Protein AF-K7YUL7-F1 (afdb_monomer)

Structure (mmCIF, N/CA/C/O backbone):
data_AF-K7YUL7-F1
#
_entry.id   AF-K7YUL7-F1
#
loop_
_atom_site.group_PDB
_atom_site.id
_atom_site.type_symbol
_atom_site.label_atom_id
_atom_site.label_alt_id
_atom_site.label_comp_id
_atom_site.label_asym_id
_atom_site.label_entity_id
_atom_site.label_seq_id
_atom_site.pdbx_PDB_ins_code
_atom_site.Cartn_x
_atom_site.Cartn_y
_atom_site.Cartn_z
_atom_site.occupancy
_atom_site.B_iso_or_equiv
_atom_site.auth_seq_id
_atom_site.auth_comp_id
_atom_site.auth_asym_id
_atom_site.auth_atom_id
_atom_site.pdbx_PDB_model_num
ATOM 1 N N . MET A 1 1 ? -2.334 7.791 0.566 1.00 79.88 1 MET A N 1
ATOM 2 C CA . MET A 1 1 ? -2.620 9.190 0.179 1.00 79.88 1 MET A CA 1
ATOM 3 C C . MET A 1 1 ? -3.576 9.863 1.149 1.00 79.88 1 MET A C 1
ATOM 5 O O . MET A 1 1 ? -3.133 10.771 1.826 1.00 79.88 1 MET A O 1
ATOM 9 N N . SER A 1 2 ? -4.788 9.360 1.386 1.00 77.56 2 SER A N 1
ATOM 10 C CA . SER A 1 2 ? -5.785 10.071 2.210 1.00 77.56 2 SER A CA 1
ATOM 11 C C . SER A 1 2 ? -5.413 10.394 3.663 1.00 77.56 2 SER A C 1
ATOM 13 O O . SER A 1 2 ? -6.072 11.200 4.316 1.00 77.56 2 SER A O 1
ATOM 15 N N . HIS A 1 3 ? -4.427 9.721 4.259 1.00 79.12 3 HIS A N 1
ATOM 16 C CA . HIS A 1 3 ? -3.880 10.144 5.555 1.00 79.12 3 HIS A CA 1
ATOM 17 C C . HIS A 1 3 ? -3.020 11.400 5.422 1.00 79.12 3 HIS A C 1
ATOM 19 O O . HIS A 1 3 ? -3.127 12.288 6.256 1.00 79.12 3 HIS A O 1
ATOM 25 N N . LEU A 1 4 ? -2.204 11.452 4.370 1.00 85.50 4 LEU A N 1
ATOM 26 C CA . LEU A 1 4 ? -1.310 12.559 4.060 1.00 85.50 4 LEU A CA 1
ATOM 27 C C . LEU A 1 4 ? -2.120 13.820 3.754 1.00 85.50 4 LEU A C 1
ATOM 29 O O . LEU A 1 4 ? -1.841 14.864 4.322 1.00 85.50 4 LEU A O 1
ATOM 33 N N . GLU A 1 5 ? -3.180 13.686 2.957 1.00 88.31 5 GLU A N 1
ATOM 34 C CA . GLU A 1 5 ? -4.118 14.772 2.629 1.00 88.31 5 GLU A CA 1
ATOM 35 C C . GLU A 1 5 ? -4.750 15.372 3.893 1.00 88.31 5 GLU A C 1
ATOM 37 O O . GLU A 1 5 ? -4.729 16.583 4.082 1.00 88.31 5 GLU A O 1
ATOM 42 N N . ARG A 1 6 ? -5.215 14.526 4.827 1.00 82.69 6 ARG A N 1
ATOM 43 C CA . ARG A 1 6 ? -5.726 14.997 6.128 1.00 82.69 6 ARG A CA 1
ATOM 44 C C . ARG A 1 6 ? -4.649 15.651 6.985 1.00 82.69 6 ARG A C 1
ATOM 46 O O . ARG A 1 6 ? -4.929 16.641 7.643 1.00 82.69 6 ARG A O 1
ATOM 53 N N . GLY A 1 7 ? -3.439 15.093 7.009 1.00 83.75 7 GLY A N 1
ATOM 54 C CA . GLY A 1 7 ? -2.322 15.687 7.744 1.00 83.75 7 GLY A CA 1
ATOM 55 C C . GLY A 1 7 ? -1.972 17.076 7.210 1.00 83.75 7 GLY A C 1
ATOM 56 O O . GLY A 1 7 ? -1.739 17.993 7.991 1.00 83.75 7 GLY A O 1
ATOM 57 N N . TYR A 1 8 ? -2.002 17.249 5.889 1.00 88.62 8 TYR A N 1
ATOM 58 C CA . TYR A 1 8 ? -1.832 18.544 5.239 1.00 88.62 8 TYR A CA 1
ATOM 59 C C . TYR A 1 8 ? -2.955 19.516 5.611 1.00 88.62 8 TYR A C 1
ATOM 61 O O . TYR A 1 8 ? -2.673 20.635 6.032 1.00 88.62 8 TYR A O 1
ATOM 69 N N . GLU A 1 9 ? -4.213 19.079 5.541 1.00 89.62 9 GLU A N 1
ATOM 70 C CA . GLU A 1 9 ? -5.372 19.897 5.912 1.00 89.62 9 GLU A CA 1
ATOM 71 C C . GLU A 1 9 ? -5.335 20.325 7.382 1.00 89.62 9 GLU A C 1
ATOM 73 O O . GLU A 1 9 ? -5.547 21.492 7.691 1.00 89.62 9 GLU A O 1
ATOM 78 N N . GLN A 1 10 ? -4.967 19.425 8.294 1.00 85.94 10 GLN A N 1
ATOM 79 C CA . GLN A 1 10 ? -4.807 19.749 9.713 1.00 85.94 10 GLN A CA 1
ATOM 80 C C . GLN A 1 10 ? -3.671 20.747 9.970 1.00 85.94 10 GLN A C 1
ATOM 82 O O . GLN A 1 10 ? -3.803 21.604 10.841 1.00 85.94 10 GLN A O 1
ATOM 87 N N . LYS A 1 11 ? -2.555 20.644 9.234 1.00 87.56 11 LYS A N 1
ATOM 88 C CA . LYS A 1 11 ? -1.394 21.537 9.386 1.00 87.56 11 LYS A CA 1
ATOM 89 C C . LYS A 1 11 ? -1.621 22.919 8.766 1.00 87.56 11 LYS A C 1
ATOM 91 O O . LYS A 1 11 ? -1.106 23.902 9.286 1.00 87.56 11 LYS A O 1
ATOM 96 N N . THR A 1 12 ? -2.337 22.992 7.645 1.00 89.94 12 THR A N 1
ATOM 97 C CA . THR A 1 12 ? -2.416 24.204 6.807 1.00 89.94 12 THR A CA 1
ATOM 98 C C . THR A 1 12 ? -3.792 24.867 6.794 1.00 89.94 12 THR A C 1
ATOM 100 O O . THR A 1 12 ? -3.907 26.020 6.386 1.00 89.94 12 THR A O 1
ATOM 103 N N . GLY A 1 13 ? -4.845 24.152 7.199 1.00 92.31 13 GLY A N 1
ATOM 104 C CA . GLY A 1 13 ? -6.237 24.569 7.023 1.00 92.31 13 GLY A CA 1
ATOM 105 C C . GLY A 1 13 ? -6.737 24.499 5.574 1.00 92.31 13 GLY A C 1
ATOM 106 O O . GLY A 1 13 ? -7.855 24.929 5.305 1.00 92.31 13 GLY A O 1
ATOM 107 N N . GLN A 1 14 ? -5.930 23.989 4.636 1.00 92.06 14 GLN A N 1
ATOM 108 C CA . GLN A 1 14 ? -6.267 23.889 3.216 1.00 92.06 14 GLN A CA 1
ATOM 109 C C . GLN A 1 14 ? -6.426 22.427 2.799 1.00 92.06 14 GLN A C 1
ATOM 111 O O . GLN A 1 14 ? -5.596 21.583 3.131 1.00 92.06 14 GLN A O 1
ATOM 116 N N . SER A 1 15 ? -7.462 22.120 2.022 1.00 92.19 15 SER A N 1
ATOM 117 C CA . SER A 1 15 ? -7.620 20.786 1.442 1.00 92.19 15 SER A CA 1
ATOM 118 C C . SER A 1 15 ? -6.712 20.627 0.217 1.00 92.19 15 SER A C 1
ATOM 120 O O . SER A 1 15 ? -6.612 21.520 -0.625 1.00 92.19 15 SER A O 1
ATOM 122 N N . LEU A 1 16 ? -6.069 19.466 0.097 1.00 93.69 16 LEU A N 1
ATOM 123 C CA . LEU A 1 16 ? -5.215 19.106 -1.033 1.00 93.69 16 LEU A CA 1
ATOM 124 C C . LEU A 1 16 ? -5.453 17.641 -1.396 1.00 93.69 16 LEU A C 1
ATOM 126 O O . LEU A 1 16 ? -5.279 16.766 -0.549 1.00 93.69 16 LEU A O 1
ATOM 130 N N . THR A 1 17 ? -5.795 17.379 -2.657 1.00 93.81 17 THR A N 1
ATOM 131 C CA . THR A 1 17 ? -5.915 16.016 -3.195 1.00 93.81 17 THR A CA 1
ATOM 132 C C . THR A 1 17 ? -4.628 15.623 -3.909 1.00 93.81 17 THR A C 1
ATOM 134 O O . THR A 1 17 ? -4.111 16.377 -4.738 1.00 93.81 17 THR A O 1
ATOM 137 N N . LEU A 1 18 ? -4.105 14.439 -3.601 1.00 94.50 18 LEU A N 1
ATOM 138 C CA . LEU A 1 18 ? -2.913 13.874 -4.225 1.00 94.50 18 LEU A CA 1
ATOM 139 C C . LEU A 1 18 ? -3.284 13.011 -5.437 1.00 94.50 18 LEU A C 1
ATOM 141 O O . LEU A 1 18 ? -4.303 12.322 -5.454 1.00 94.50 18 LEU A O 1
ATOM 145 N N . SER A 1 19 ? -2.426 13.013 -6.458 1.00 94.56 19 SER A N 1
ATOM 146 C CA . SER A 1 19 ? -2.666 12.252 -7.685 1.00 94.56 19 SER A CA 1
ATOM 147 C C . SER A 1 19 ? -2.439 10.748 -7.477 1.00 94.56 19 SER A C 1
ATOM 149 O O . SER A 1 19 ? -1.309 10.250 -7.529 1.00 94.56 19 SER A O 1
ATOM 151 N N . ASN A 1 20 ? -3.535 9.998 -7.310 1.00 89.88 20 ASN A N 1
ATOM 152 C CA . ASN A 1 20 ? -3.513 8.530 -7.361 1.00 89.88 20 ASN A CA 1
ATOM 153 C C . ASN A 1 20 ? -3.002 8.020 -8.717 1.00 89.88 20 ASN A C 1
ATOM 155 O O . ASN A 1 20 ? -2.342 6.981 -8.784 1.00 89.88 20 ASN A O 1
ATOM 159 N N . GLU A 1 21 ? -3.315 8.746 -9.791 1.00 92.69 21 GLU A N 1
ATOM 160 C CA . GLU A 1 21 ? -2.956 8.408 -11.168 1.00 92.69 21 GLU A CA 1
ATOM 161 C C . GLU A 1 21 ? -1.437 8.449 -11.348 1.00 92.69 21 GLU A C 1
ATOM 163 O O . GLU A 1 21 ? -0.852 7.490 -11.848 1.00 92.69 21 GLU A O 1
ATOM 168 N N . TYR A 1 22 ? -0.782 9.510 -10.862 1.00 95.38 22 TYR A N 1
ATOM 169 C CA . TYR A 1 22 ? 0.676 9.643 -10.901 1.00 95.38 22 TYR A CA 1
ATOM 170 C C . TYR A 1 22 ? 1.364 8.496 -10.168 1.00 95.38 22 TYR A C 1
ATOM 172 O O . TYR A 1 22 ? 2.234 7.825 -10.729 1.00 95.38 22 TYR A O 1
ATOM 180 N N . LEU A 1 23 ? 0.956 8.245 -8.918 1.00 91.50 23 LEU A N 1
ATOM 181 C CA . LEU A 1 23 ? 1.600 7.220 -8.106 1.00 91.50 23 LEU A CA 1
ATOM 182 C C . LEU A 1 23 ? 1.402 5.834 -8.726 1.00 91.50 23 LEU A C 1
ATOM 184 O O . LEU A 1 23 ? 2.345 5.050 -8.769 1.00 91.50 23 LEU A O 1
ATOM 188 N N . SER A 1 24 ? 0.211 5.553 -9.260 1.00 90.81 24 SER A N 1
ATOM 189 C CA . SER A 1 24 ? -0.095 4.280 -9.923 1.00 90.81 24 SER A CA 1
ATOM 190 C C . SER A 1 24 ? 0.703 4.098 -11.216 1.00 90.81 24 SER A C 1
ATOM 192 O O . SER A 1 24 ? 1.229 3.013 -11.451 1.00 90.81 24 SER A O 1
ATOM 194 N N . ALA A 1 25 ? 0.855 5.153 -12.022 1.00 94.12 25 ALA A N 1
ATOM 195 C CA . ALA A 1 25 ? 1.663 5.133 -13.239 1.00 94.12 25 ALA A CA 1
ATOM 196 C C . ALA A 1 25 ? 3.145 4.866 -12.935 1.00 94.12 25 ALA A C 1
ATOM 198 O O . ALA A 1 25 ? 3.739 3.959 -13.518 1.00 94.12 25 ALA A O 1
ATOM 199 N N . ARG A 1 26 ? 3.729 5.618 -11.988 1.00 94.19 26 ARG A N 1
ATOM 200 C CA . ARG A 1 26 ? 5.122 5.432 -11.544 1.00 94.19 26 ARG A CA 1
ATOM 201 C C . ARG A 1 26 ? 5.337 4.033 -10.987 1.00 94.19 26 ARG A C 1
ATOM 203 O O . ARG A 1 26 ? 6.254 3.337 -11.406 1.00 94.19 26 ARG A O 1
ATOM 210 N N . HIS A 1 27 ? 4.452 3.606 -10.094 1.00 90.94 27 HIS A N 1
ATOM 211 C CA . HIS A 1 27 ? 4.537 2.299 -9.461 1.00 90.94 27 HIS A CA 1
ATOM 212 C C . HIS A 1 27 ? 4.476 1.163 -10.478 1.00 90.94 27 HIS A C 1
ATOM 214 O O . HIS A 1 27 ? 5.304 0.258 -10.447 1.00 90.94 27 HIS A O 1
ATOM 220 N N . TRP A 1 28 ? 3.531 1.210 -11.415 1.00 93.25 28 TRP A N 1
ATOM 221 C CA . TRP A 1 28 ? 3.397 0.166 -12.424 1.00 93.25 28 TRP A CA 1
ATOM 222 C C . TRP A 1 28 ? 4.599 0.133 -13.375 1.00 93.25 28 TRP A C 1
ATOM 224 O O . TRP A 1 28 ? 5.110 -0.950 -13.667 1.00 93.25 28 TRP A O 1
ATOM 234 N N . LEU A 1 29 ? 5.106 1.293 -13.802 1.00 94.94 29 LEU A N 1
ATOM 235 C CA . LEU A 1 29 ? 6.301 1.375 -14.642 1.00 94.94 29 LEU A CA 1
ATOM 236 C C . LEU A 1 29 ? 7.501 0.715 -13.959 1.00 94.94 29 LEU A C 1
ATOM 238 O O . LEU A 1 29 ? 8.111 -0.197 -14.514 1.00 94.94 29 LEU A O 1
ATOM 242 N N . GLU A 1 30 ? 7.799 1.124 -12.733 1.00 92.50 30 GLU A N 1
ATOM 243 C CA . GLU A 1 30 ? 8.985 0.666 -12.007 1.00 92.50 30 GLU A CA 1
ATOM 244 C C . GLU A 1 30 ? 8.870 -0.809 -11.621 1.00 92.50 30 GLU A C 1
ATOM 246 O O . GLU A 1 30 ? 9.827 -1.568 -11.752 1.00 92.50 30 GLU A O 1
ATOM 251 N N . ARG A 1 31 ? 7.670 -1.285 -11.264 1.00 91.56 31 ARG A N 1
ATOM 252 C CA . ARG A 1 31 ? 7.428 -2.721 -11.053 1.00 91.56 31 ARG A CA 1
ATOM 253 C C . ARG A 1 31 ? 7.625 -3.544 -12.321 1.00 91.56 31 ARG A C 1
ATOM 255 O O . ARG A 1 31 ? 8.134 -4.659 -12.229 1.00 91.56 31 ARG A O 1
ATOM 262 N N . SER A 1 32 ? 7.257 -3.007 -13.480 1.00 94.75 32 SER A N 1
ATOM 263 C CA . SER A 1 32 ? 7.463 -3.675 -14.769 1.00 94.75 32 SER A CA 1
ATOM 264 C C . SER A 1 32 ? 8.952 -3.767 -15.109 1.00 94.75 32 SER A C 1
ATOM 266 O O . SER A 1 32 ? 9.429 -4.831 -15.499 1.00 94.75 32 SER A O 1
ATOM 268 N N . LEU A 1 33 ? 9.706 -2.688 -14.881 1.00 94.62 33 LEU A N 1
ATOM 269 C CA . LEU A 1 33 ? 11.160 -2.665 -15.062 1.00 94.62 33 LEU A CA 1
ATOM 270 C C . LEU A 1 33 ? 11.862 -3.617 -14.083 1.00 94.62 33 LEU A C 1
ATOM 272 O O . LEU A 1 33 ? 12.640 -4.467 -14.501 1.00 94.62 33 LEU A O 1
ATOM 276 N N . LEU A 1 34 ? 11.513 -3.574 -12.795 1.00 91.50 34 LEU A N 1
ATOM 277 C CA . LEU A 1 34 ? 12.031 -4.505 -11.786 1.00 91.50 34 LEU A CA 1
ATOM 278 C C . LEU A 1 34 ? 11.693 -5.962 -12.101 1.00 91.50 34 LEU A C 1
ATOM 280 O O . LEU A 1 34 ? 12.455 -6.864 -11.745 1.00 91.50 34 LEU A O 1
ATOM 284 N N . ARG A 1 35 ? 10.538 -6.223 -12.725 1.00 92.44 35 ARG A N 1
ATOM 285 C CA . ARG A 1 35 ? 10.191 -7.575 -13.153 1.00 92.44 35 ARG A CA 1
ATOM 286 C C . ARG A 1 35 ? 11.124 -8.038 -14.262 1.00 92.44 35 ARG A C 1
ATOM 288 O O . ARG A 1 35 ? 11.546 -9.189 -14.202 1.00 92.44 35 ARG A O 1
ATOM 295 N N . LEU A 1 36 ? 11.479 -7.175 -15.210 1.00 92.50 36 LEU A N 1
ATOM 296 C CA . LEU A 1 36 ? 12.410 -7.516 -16.282 1.00 92.50 36 LEU A CA 1
ATOM 297 C C . LEU A 1 36 ? 13.782 -7.958 -15.742 1.00 92.50 36 LEU A C 1
ATOM 299 O O . LEU A 1 36 ? 14.310 -8.960 -16.217 1.00 92.50 36 LEU A O 1
ATOM 303 N N . GLU A 1 37 ? 14.293 -7.296 -14.697 1.00 87.88 37 GLU A N 1
ATOM 304 C CA . GLU A 1 37 ? 15.599 -7.608 -14.078 1.00 87.88 37 GLU A CA 1
ATOM 305 C C . GLU A 1 37 ? 15.655 -8.961 -13.353 1.00 87.88 37 GLU A C 1
ATOM 307 O O . GLU A 1 37 ? 16.732 -9.458 -13.022 1.00 87.88 37 GLU A O 1
ATOM 312 N N . LYS A 1 38 ? 14.505 -9.573 -13.056 1.00 85.88 38 LYS A N 1
ATOM 313 C CA . LYS A 1 38 ? 14.443 -10.834 -12.310 1.00 85.88 38 LYS A CA 1
ATOM 314 C C . LYS A 1 38 ? 14.394 -12.021 -13.281 1.00 85.88 38 LYS A C 1
ATOM 316 O O . LYS A 1 38 ? 13.352 -12.230 -13.907 1.00 85.88 38 LYS A O 1
ATOM 321 N N . PRO A 1 39 ? 15.442 -12.856 -13.387 1.00 75.19 39 PRO A N 1
ATOM 322 C CA . PRO A 1 39 ? 15.396 -14.049 -14.228 1.00 75.19 39 PRO A CA 1
ATOM 323 C C . PRO A 1 39 ? 14.385 -15.049 -13.647 1.00 75.19 39 PRO A C 1
ATOM 325 O O . PRO A 1 39 ? 14.617 -15.658 -12.605 1.00 75.19 39 PRO A O 1
ATOM 328 N N . SER A 1 40 ? 13.217 -15.165 -14.278 1.00 82.88 40 SER A N 1
ATOM 329 C CA . SER A 1 40 ? 12.143 -16.084 -13.882 1.00 82.88 40 SER A CA 1
ATOM 330 C C . SER A 1 40 ? 11.116 -16.192 -15.007 1.00 82.88 40 SER A C 1
ATOM 332 O O . SER A 1 40 ? 10.866 -15.204 -15.693 1.00 82.88 40 SER A O 1
ATOM 334 N N . LYS A 1 41 ? 10.467 -17.356 -15.127 1.00 84.69 41 LYS A N 1
ATOM 335 C CA . LYS A 1 41 ? 9.377 -17.613 -16.085 1.00 84.69 41 LYS A CA 1
ATOM 336 C C . LYS A 1 41 ? 8.039 -16.940 -15.724 1.00 84.69 41 LYS A C 1
ATOM 338 O O . LYS A 1 41 ? 7.109 -16.974 -16.520 1.00 84.69 41 LYS A O 1
ATOM 343 N N . GLU A 1 42 ? 7.904 -16.359 -14.531 1.00 86.12 42 GLU A N 1
ATOM 344 C CA . GLU A 1 42 ? 6.653 -15.742 -14.050 1.00 86.12 42 GLU A CA 1
ATOM 345 C C . GLU A 1 42 ? 6.478 -14.323 -14.601 1.00 86.12 42 GLU A C 1
ATOM 347 O O . GLU A 1 42 ? 6.962 -13.401 -13.984 1.00 86.12 42 GLU A O 1
ATOM 352 N N . VAL A 1 43 ? 5.820 -14.050 -15.719 1.00 85.94 43 VAL A N 1
ATOM 353 C CA . VAL A 1 43 ? 5.828 -12.670 -16.275 1.00 85.94 43 VAL A CA 1
ATOM 354 C C . VAL A 1 43 ? 4.852 -11.681 -15.624 1.00 85.94 43 VAL A C 1
ATOM 356 O O . VAL A 1 43 ? 4.901 -10.492 -15.930 1.00 85.94 43 VAL A O 1
ATOM 359 N N . GLU A 1 44 ? 4.015 -12.142 -14.695 1.00 88.12 44 GLU A N 1
ATOM 360 C CA . GLU A 1 44 ? 3.026 -11.310 -14.004 1.00 88.12 44 GLU A CA 1
ATOM 361 C C . GLU A 1 44 ? 3.688 -10.144 -13.241 1.00 88.12 44 GLU A C 1
ATOM 363 O O . GLU A 1 44 ? 4.615 -10.322 -12.439 1.00 88.12 44 GLU A O 1
ATOM 368 N N . VAL A 1 45 ? 3.169 -8.928 -13.444 1.00 86.31 45 VAL A N 1
ATOM 369 C CA . VAL A 1 45 ? 3.600 -7.738 -12.698 1.00 86.31 45 VAL A CA 1
ATOM 370 C C . VAL A 1 45 ? 2.729 -7.555 -11.460 1.00 86.31 45 VAL A C 1
ATOM 372 O O . VAL A 1 45 ? 1.677 -6.915 -11.478 1.00 86.31 45 VAL A O 1
ATOM 375 N N . LYS A 1 46 ? 3.211 -8.076 -10.332 1.00 80.44 46 LYS A N 1
ATOM 376 C CA . LYS A 1 46 ? 2.573 -7.884 -9.026 1.00 80.44 46 LYS A CA 1
ATOM 377 C C . LYS A 1 46 ? 2.783 -6.458 -8.526 1.00 80.44 46 LYS A C 1
ATOM 379 O O . LYS A 1 46 ? 3.846 -6.101 -8.011 1.00 80.44 46 LYS A O 1
ATOM 384 N N . LEU A 1 47 ? 1.734 -5.644 -8.615 1.00 72.88 47 LEU A N 1
ATOM 385 C CA . LEU A 1 47 ? 1.747 -4.283 -8.078 1.00 72.88 47 LEU A CA 1
ATOM 386 C C . LEU A 1 47 ? 1.897 -4.311 -6.547 1.00 72.88 47 LEU A C 1
ATOM 388 O O . LEU A 1 47 ? 2.711 -3.578 -5.990 1.00 72.88 47 LEU A O 1
ATOM 392 N N . GLY A 1 48 ? 1.253 -5.261 -5.869 1.00 65.56 48 GLY A N 1
ATOM 393 C CA . GLY A 1 48 ? 1.313 -5.391 -4.414 1.00 65.56 48 GLY A CA 1
ATOM 394 C C . GLY A 1 48 ? 0.485 -4.315 -3.706 1.00 65.56 48 GLY A C 1
ATOM 395 O O . GLY A 1 48 ? 0.433 -3.162 -4.124 1.00 65.56 48 GLY A O 1
ATOM 396 N N . ALA A 1 49 ? -0.176 -4.704 -2.618 1.00 63.56 49 ALA A N 1
ATOM 397 C CA . ALA A 1 49 ? -1.057 -3.840 -1.841 1.00 63.56 49 ALA A CA 1
ATOM 398 C C . ALA A 1 49 ? -0.665 -3.931 -0.362 1.00 63.56 49 ALA A C 1
ATOM 400 O O . ALA A 1 49 ? -1.157 -4.772 0.385 1.00 63.56 49 ALA A O 1
ATOM 401 N N . GLY A 1 50 ? 0.287 -3.098 0.059 1.00 74.00 50 GLY A N 1
ATOM 402 C CA . GLY A 1 50 ? 0.764 -3.077 1.439 1.00 74.00 50 GLY A CA 1
ATOM 403 C C . GLY A 1 50 ? 1.188 -1.671 1.860 1.00 74.00 50 GLY A C 1
ATOM 404 O O . GLY A 1 50 ? 1.786 -0.971 1.046 1.00 74.00 50 GLY A O 1
ATOM 405 N N . PRO A 1 51 ? 0.947 -1.251 3.118 1.00 75.62 51 PRO A N 1
ATOM 406 C CA . PRO A 1 51 ? 1.285 0.102 3.564 1.00 75.62 51 PRO A CA 1
ATOM 407 C C . PRO A 1 51 ? 2.782 0.422 3.456 1.00 75.62 51 PRO A C 1
ATOM 409 O O . PRO A 1 51 ? 3.143 1.535 3.082 1.00 75.62 51 PRO A O 1
ATOM 412 N N . LEU A 1 52 ? 3.651 -0.559 3.734 1.00 79.25 52 LEU A N 1
ATOM 413 C CA . LEU A 1 52 ? 5.102 -0.403 3.585 1.00 79.25 52 LEU A CA 1
ATOM 414 C C . LEU A 1 52 ? 5.513 -0.245 2.119 1.00 79.25 52 LEU A C 1
ATOM 416 O O . LEU A 1 52 ? 6.285 0.654 1.815 1.00 79.25 52 LEU A O 1
ATOM 420 N N . PHE A 1 53 ? 4.928 -1.028 1.209 1.00 77.25 53 PHE A N 1
ATOM 421 C CA . PHE A 1 53 ? 5.184 -0.879 -0.225 1.00 77.25 53 PHE A CA 1
ATOM 422 C C . PHE A 1 53 ? 4.713 0.479 -0.744 1.00 77.25 53 PHE A C 1
ATOM 424 O O . PHE A 1 53 ? 5.456 1.151 -1.442 1.00 77.25 53 PHE A O 1
ATOM 431 N N . SER A 1 54 ? 3.514 0.930 -0.361 1.00 79.69 54 SER A N 1
ATOM 432 C CA . SER A 1 54 ? 3.037 2.265 -0.743 1.00 79.69 54 SER A CA 1
ATOM 433 C C . SER A 1 54 ? 3.953 3.373 -0.224 1.00 79.69 54 SER A C 1
ATOM 435 O O . SER A 1 54 ? 4.168 4.362 -0.917 1.00 79.69 54 SER A O 1
ATOM 437 N N . ARG A 1 55 ? 4.506 3.213 0.983 1.00 82.69 55 ARG A N 1
ATOM 438 C CA . ARG A 1 55 ? 5.491 4.142 1.544 1.00 82.69 55 ARG A CA 1
ATOM 439 C C . ARG A 1 55 ? 6.800 4.129 0.753 1.00 82.69 55 ARG A C 1
ATOM 441 O O . ARG A 1 55 ? 7.319 5.200 0.466 1.00 82.69 55 ARG A O 1
ATOM 448 N N . GLU A 1 56 ? 7.320 2.954 0.405 1.00 82.75 56 GLU A N 1
ATOM 449 C CA . GLU A 1 56 ? 8.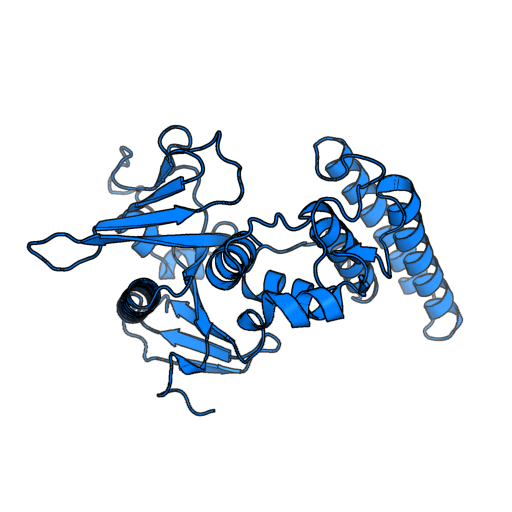512 2.814 -0.443 1.00 82.75 56 GLU A CA 1
ATOM 450 C C . GLU A 1 56 ? 8.310 3.521 -1.787 1.00 82.75 56 GLU A C 1
ATOM 452 O O . GLU A 1 56 ? 9.134 4.353 -2.150 1.00 82.75 56 GLU A O 1
ATOM 457 N N . SER A 1 57 ? 7.171 3.308 -2.456 1.00 86.06 57 SER A N 1
ATOM 458 C CA . SER A 1 57 ? 6.841 3.999 -3.709 1.00 86.06 57 SER A CA 1
ATOM 459 C C . SER A 1 57 ? 6.814 5.523 -3.547 1.00 86.06 57 SER A C 1
ATOM 461 O O . SER A 1 57 ? 7.286 6.246 -4.416 1.00 86.06 57 SER A O 1
ATOM 463 N N . ILE A 1 58 ? 6.287 6.040 -2.432 1.00 88.75 58 ILE A N 1
ATOM 464 C CA . ILE A 1 58 ? 6.269 7.487 -2.161 1.00 88.75 58 ILE A CA 1
ATOM 465 C C . ILE A 1 58 ? 7.686 8.027 -1.939 1.00 88.75 58 ILE A C 1
ATOM 467 O O . ILE A 1 58 ? 8.029 9.072 -2.482 1.00 88.75 58 ILE A O 1
ATOM 471 N N . LEU A 1 59 ? 8.526 7.316 -1.186 1.00 87.62 59 LEU A N 1
ATOM 472 C CA . LEU A 1 59 ? 9.927 7.699 -0.984 1.00 87.62 59 LEU A CA 1
ATOM 473 C C . LEU A 1 59 ? 10.729 7.659 -2.289 1.00 87.62 59 LEU A C 1
ATOM 475 O O . LEU A 1 59 ? 11.605 8.492 -2.525 1.00 87.62 59 LEU A O 1
ATOM 479 N N . GLU A 1 60 ? 10.432 6.685 -3.144 1.00 88.69 60 GLU A N 1
ATOM 480 C CA . GLU A 1 60 ? 11.167 6.452 -4.378 1.00 88.69 60 GLU A CA 1
ATOM 481 C C . GLU A 1 60 ? 10.701 7.351 -5.529 1.00 88.69 60 GLU A C 1
ATOM 483 O O . GLU A 1 60 ? 11.525 7.751 -6.352 1.00 88.69 60 GLU A O 1
ATOM 488 N N . TYR A 1 61 ? 9.413 7.701 -5.596 1.00 91.06 61 TYR A N 1
ATOM 489 C CA . TYR A 1 61 ? 8.820 8.419 -6.735 1.00 91.06 61 TYR A CA 1
ATOM 490 C C . TYR A 1 61 ? 8.262 9.793 -6.374 1.00 91.06 61 TYR A C 1
ATOM 492 O O . TYR A 1 61 ? 7.994 10.585 -7.275 1.00 91.06 61 TYR A O 1
ATOM 500 N N . GLY A 1 62 ? 8.086 10.092 -5.091 1.00 94.00 62 GLY A N 1
ATOM 501 C CA . GLY A 1 62 ? 7.459 11.321 -4.632 1.00 94.00 62 GLY A CA 1
ATOM 502 C C . GLY A 1 62 ? 5.939 11.345 -4.805 1.00 94.00 62 GLY A C 1
ATOM 503 O O . GLY A 1 62 ? 5.285 10.326 -5.036 1.00 94.00 62 GLY A O 1
ATOM 504 N N . LEU A 1 63 ? 5.376 12.541 -4.675 1.00 95.44 63 LEU A N 1
ATOM 505 C CA . LEU A 1 63 ? 3.946 12.827 -4.743 1.00 95.44 63 LEU A CA 1
ATOM 506 C C . LEU A 1 63 ? 3.727 14.082 -5.578 1.00 95.44 63 LEU A C 1
ATOM 508 O O . LEU A 1 63 ? 4.588 14.955 -5.618 1.00 95.44 63 LEU A O 1
ATOM 512 N N . ILE A 1 64 ? 2.550 14.190 -6.186 1.00 96.81 64 ILE A N 1
ATOM 513 C CA . ILE A 1 64 ? 2.101 15.419 -6.840 1.00 96.81 64 ILE A CA 1
ATOM 514 C C . ILE A 1 64 ? 0.632 15.698 -6.472 1.00 96.81 64 ILE A C 1
ATOM 516 O O . ILE A 1 64 ? -0.118 14.745 -6.214 1.00 96.81 64 ILE A O 1
ATOM 520 N N . PRO A 1 65 ? 0.189 16.966 -6.474 1.00 96.75 65 PRO A N 1
ATOM 521 C CA . PRO A 1 65 ? -1.227 17.325 -6.451 1.00 96.75 65 PRO A CA 1
ATOM 522 C C . PRO A 1 65 ? -1.985 16.723 -7.638 1.00 96.75 65 PRO A C 1
ATOM 524 O O . PRO A 1 65 ? -1.444 16.618 -8.737 1.00 96.75 65 PRO A O 1
ATOM 527 N N . GLU A 1 66 ? -3.261 16.391 -7.456 1.00 94.69 66 GLU A N 1
ATOM 528 C CA . GLU A 1 66 ? -4.107 15.828 -8.518 1.00 94.69 66 GLU A CA 1
ATOM 529 C C . GLU A 1 66 ? -4.169 16.711 -9.780 1.00 94.69 66 GLU A C 1
ATOM 531 O O . GLU A 1 66 ? -4.202 16.196 -10.895 1.00 94.69 66 GLU A O 1
ATOM 536 N N . GLY A 1 67 ? -4.143 18.038 -9.618 1.00 93.00 67 GLY A N 1
ATOM 537 C CA . GLY A 1 67 ? -4.182 18.991 -10.732 1.00 93.00 67 GLY A CA 1
ATOM 538 C C . GLY A 1 67 ? -2.850 19.202 -11.461 1.00 93.00 67 GLY A C 1
ATOM 539 O O . GLY A 1 67 ? -2.842 19.834 -12.511 1.00 93.00 67 GLY A O 1
ATOM 540 N N . ALA A 1 68 ? -1.732 18.695 -10.932 1.00 96.62 68 ALA A N 1
ATOM 541 C CA . ALA A 1 68 ? -0.406 18.942 -11.502 1.00 96.62 68 ALA A CA 1
ATOM 542 C C . ALA A 1 68 ? -0.135 18.130 -12.779 1.00 96.62 68 ALA A C 1
ATOM 544 O O . ALA A 1 68 ? 0.702 18.512 -13.594 1.00 96.62 68 ALA A O 1
ATOM 545 N N . TRP A 1 69 ? -0.828 17.003 -12.957 1.00 96.75 69 TRP A N 1
ATOM 546 C CA . TRP A 1 69 ? -0.713 16.160 -14.142 1.00 96.75 69 TRP A CA 1
ATOM 547 C C . TRP A 1 69 ? -1.936 15.270 -14.298 1.00 96.75 69 TRP A C 1
ATOM 549 O O . TRP A 1 69 ? -2.474 14.756 -13.315 1.00 96.75 69 TRP A O 1
ATOM 559 N N . LYS A 1 70 ? -2.325 15.045 -15.553 1.00 95.69 70 LYS A N 1
ATOM 560 C CA . LYS A 1 70 ? -3.387 14.118 -15.926 1.00 95.69 70 LYS A CA 1
ATOM 561 C C . LYS A 1 70 ? -2.863 13.107 -16.940 1.00 95.69 70 LYS A C 1
ATOM 563 O O . LYS A 1 70 ? -2.130 13.499 -17.853 1.00 95.69 70 LYS A O 1
ATOM 568 N N . PRO A 1 71 ? -3.223 11.822 -16.799 1.00 95.44 71 PRO A N 1
ATOM 569 C CA . PRO A 1 71 ? -2.820 10.823 -17.765 1.00 95.44 71 PRO A CA 1
ATOM 570 C C . PRO A 1 71 ? -3.516 11.062 -19.108 1.00 95.44 71 PRO A C 1
ATOM 572 O O . PRO A 1 71 ? -4.615 11.606 -19.194 1.00 95.44 71 PRO A O 1
ATOM 575 N N . LYS A 1 72 ? -2.877 10.596 -20.178 1.00 94.75 72 LYS A N 1
ATOM 576 C CA . LYS A 1 72 ? -3.399 10.635 -21.548 1.00 94.75 72 LYS A CA 1
ATOM 577 C C . LYS A 1 72 ? -4.636 9.748 -21.739 1.00 94.75 72 LYS A C 1
ATOM 579 O O . LYS A 1 72 ? -5.403 9.956 -22.676 1.00 94.75 72 LYS A O 1
ATOM 584 N N . SER A 1 73 ? -4.810 8.737 -20.892 1.00 91.81 73 SER A N 1
ATOM 585 C CA . SER A 1 73 ? -5.971 7.851 -20.897 1.00 91.81 73 SER A CA 1
ATOM 586 C C . SER A 1 73 ? -6.302 7.367 -19.488 1.00 91.81 73 SER A C 1
ATOM 588 O O . SER A 1 73 ? -5.436 7.369 -18.612 1.00 91.81 73 SER A O 1
ATOM 590 N N . ASP A 1 74 ? -7.525 6.872 -19.295 1.00 90.94 74 ASP A N 1
ATOM 591 C CA . ASP A 1 74 ? -7.969 6.227 -18.055 1.00 90.94 74 ASP A CA 1
ATOM 592 C C . ASP A 1 74 ? -7.362 4.820 -17.900 1.00 90.94 74 ASP A C 1
ATOM 594 O O . ASP A 1 74 ? -8.058 3.805 -17.840 1.00 90.94 74 ASP A O 1
ATOM 598 N N . PHE A 1 75 ? -6.033 4.738 -17.865 1.00 91.69 75 PHE 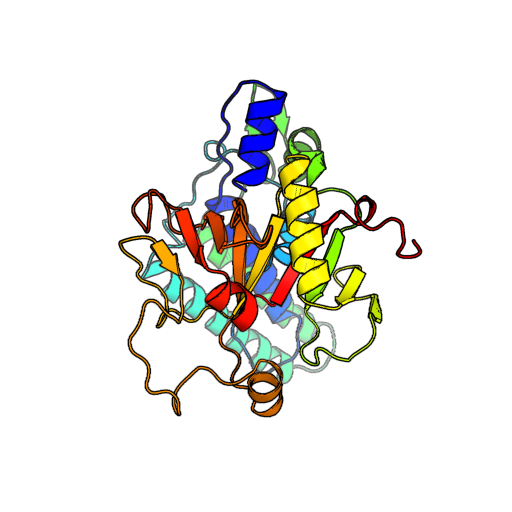A N 1
ATOM 599 C CA . PHE A 1 75 ? -5.269 3.489 -17.917 1.00 91.69 75 PHE A CA 1
ATOM 600 C C . PHE A 1 75 ? -5.562 2.524 -16.754 1.00 91.69 75 PHE A C 1
ATOM 602 O O . PHE A 1 75 ? -5.256 1.338 -16.851 1.00 91.69 75 PHE A O 1
ATOM 609 N N . MET A 1 76 ? -6.151 3.015 -15.659 1.00 86.94 76 MET A N 1
ATOM 610 C CA . MET A 1 76 ? -6.542 2.212 -14.495 1.00 86.94 76 MET A CA 1
ATOM 611 C C . MET A 1 76 ? -7.935 1.581 -14.627 1.00 86.94 76 MET A C 1
ATOM 613 O O . MET A 1 76 ? -8.270 0.682 -13.855 1.00 86.94 76 MET A O 1
ATOM 617 N N . LEU A 1 77 ? -8.763 2.035 -15.573 1.00 88.00 77 LEU A N 1
ATOM 618 C CA . LEU A 1 77 ? -10.100 1.487 -15.772 1.00 88.00 77 LEU A CA 1
ATOM 619 C C . LEU A 1 77 ? -10.060 0.236 -16.649 1.00 88.00 77 LEU A C 1
ATOM 621 O O . LEU A 1 77 ? -9.221 0.071 -17.533 1.00 88.00 77 LEU A O 1
ATOM 625 N N . ASN A 1 78 ? -11.006 -0.671 -16.411 1.00 82.25 78 ASN A N 1
ATOM 626 C CA . ASN A 1 78 ? -11.246 -1.776 -17.330 1.00 82.25 78 ASN A CA 1
ATOM 627 C C . ASN A 1 78 ? -11.971 -1.253 -18.584 1.00 82.25 78 ASN A C 1
ATOM 629 O O . ASN A 1 78 ? -12.939 -0.508 -18.429 1.00 82.25 78 ASN A O 1
ATOM 633 N N . PRO A 1 79 ? -11.592 -1.692 -19.804 1.00 90.62 79 PRO A N 1
ATOM 634 C CA . PRO A 1 79 ? -10.620 -2.749 -20.125 1.00 90.62 79 PRO A CA 1
ATOM 635 C C . PRO A 1 79 ? -9.161 -2.288 -20.332 1.00 90.62 79 PRO A C 1
ATOM 637 O O . PRO A 1 79 ? -8.302 -3.131 -20.591 1.00 90.62 79 PRO A O 1
ATOM 640 N N . GLN A 1 80 ? -8.861 -0.990 -20.259 1.00 90.81 80 GLN A N 1
ATOM 641 C CA . GLN A 1 80 ? -7.539 -0.416 -20.542 1.00 90.81 80 GLN A CA 1
ATOM 642 C C . GLN A 1 80 ? -6.449 -1.006 -19.643 1.00 90.81 80 GLN A C 1
ATOM 644 O O . GLN A 1 80 ? -5.396 -1.390 -20.149 1.00 90.81 80 GLN A O 1
ATOM 649 N N . ALA A 1 81 ? -6.736 -1.173 -18.351 1.00 89.06 81 ALA A N 1
ATOM 650 C CA . ALA A 1 81 ? -5.816 -1.792 -17.404 1.00 89.06 81 ALA A CA 1
ATOM 651 C C . ALA A 1 81 ? -5.419 -3.216 -17.832 1.00 89.06 81 ALA A C 1
ATOM 653 O O . ALA A 1 81 ? -4.240 -3.556 -17.838 1.00 89.06 81 ALA A O 1
ATOM 654 N N . LYS A 1 82 ? -6.381 -4.035 -18.284 1.00 91.12 82 LYS A N 1
ATOM 655 C CA . LYS A 1 82 ? -6.098 -5.399 -18.768 1.00 91.12 82 LYS A CA 1
ATOM 656 C C . LYS A 1 82 ? -5.200 -5.395 -20.000 1.00 91.12 82 LYS A C 1
ATOM 658 O O . LYS A 1 82 ? -4.252 -6.169 -20.056 1.00 91.12 82 LYS A O 1
ATOM 663 N N . LYS A 1 83 ? -5.471 -4.499 -20.955 1.00 93.94 83 LYS A N 1
ATOM 664 C CA . LYS A 1 83 ? -4.636 -4.345 -22.155 1.00 93.94 83 LYS A CA 1
ATOM 665 C C . LYS A 1 83 ? -3.213 -3.932 -21.790 1.00 93.94 83 LYS A C 1
ATOM 667 O O . LYS A 1 83 ? -2.265 -4.492 -22.321 1.00 93.94 83 LYS A O 1
ATOM 672 N N . MET A 1 84 ? -3.063 -2.979 -20.870 1.00 94.38 84 MET A N 1
ATOM 673 C CA . MET A 1 84 ? -1.753 -2.537 -20.399 1.00 94.38 84 MET A CA 1
ATOM 674 C C . MET A 1 84 ? -0.970 -3.684 -19.750 1.00 94.38 84 MET A C 1
ATOM 676 O O . MET A 1 84 ? 0.187 -3.888 -20.109 1.00 94.38 84 MET A O 1
ATOM 680 N N . SER A 1 85 ? -1.603 -4.477 -18.875 1.00 94.25 85 SER A N 1
ATOM 681 C CA . SER A 1 85 ? -0.977 -5.672 -18.289 1.00 94.25 85 SER A CA 1
ATOM 682 C C . SER A 1 85 ? -0.516 -6.651 -19.364 1.00 94.25 85 SER A C 1
ATOM 684 O O . SER A 1 85 ? 0.651 -7.027 -19.386 1.00 94.25 85 SER A O 1
ATOM 686 N N . GLU A 1 86 ? -1.399 -6.999 -20.301 1.00 95.50 86 GLU A N 1
ATOM 687 C CA . GLU A 1 86 ? -1.088 -7.928 -21.388 1.00 95.50 86 GLU A CA 1
ATOM 688 C C . GLU A 1 86 ? 0.061 -7.413 -22.272 1.00 95.50 86 GLU A C 1
ATOM 690 O O . GLU A 1 86 ? 0.950 -8.169 -22.661 1.00 95.50 86 GLU A O 1
ATOM 695 N N . PHE A 1 87 ? 0.089 -6.117 -22.591 1.00 97.31 87 PHE A N 1
ATOM 696 C CA . PHE A 1 87 ? 1.158 -5.525 -23.397 1.00 97.31 87 PHE A CA 1
ATOM 697 C C . PHE A 1 87 ? 2.508 -5.563 -22.677 1.00 97.31 87 PHE A C 1
ATOM 699 O O . PHE A 1 87 ? 3.516 -5.894 -23.305 1.00 97.31 87 PHE A O 1
ATOM 706 N N . ILE A 1 88 ? 2.529 -5.287 -21.371 1.00 97.12 88 ILE A N 1
ATOM 707 C CA . ILE A 1 88 ? 3.736 -5.390 -20.546 1.00 97.12 88 ILE A CA 1
ATOM 708 C C . ILE A 1 88 ? 4.218 -6.839 -20.479 1.00 97.12 88 ILE A C 1
ATOM 710 O O . ILE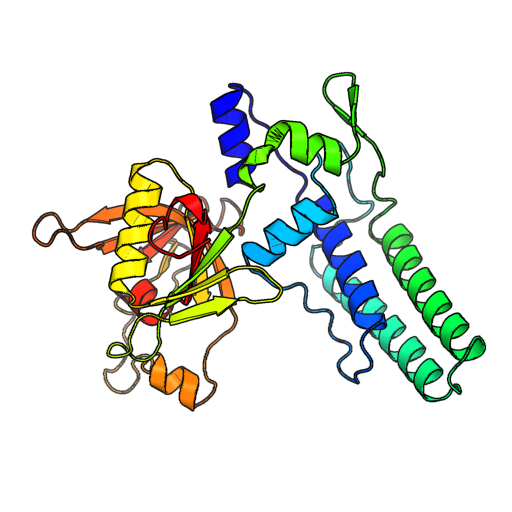 A 1 88 ? 5.388 -7.100 -20.751 1.00 97.12 88 ILE A O 1
ATOM 714 N N . GLU A 1 89 ? 3.332 -7.787 -20.174 1.00 96.06 89 GLU A N 1
ATOM 715 C CA . GLU A 1 89 ? 3.664 -9.214 -20.103 1.00 96.06 89 GLU A CA 1
ATOM 716 C C . GLU A 1 89 ? 4.223 -9.719 -21.433 1.00 96.06 89 GLU A C 1
ATOM 718 O O . GLU A 1 89 ? 5.246 -10.398 -21.465 1.00 96.06 89 GLU A O 1
ATOM 723 N N . ASN A 1 90 ? 3.632 -9.301 -22.550 1.00 97.31 90 ASN A N 1
ATOM 724 C CA . ASN A 1 90 ? 4.124 -9.627 -23.881 1.00 97.31 90 ASN A CA 1
ATOM 725 C C . ASN A 1 90 ? 5.536 -9.076 -24.154 1.00 97.31 90 ASN A C 1
ATOM 727 O O . ASN A 1 90 ? 6.329 -9.742 -24.825 1.00 97.31 90 ASN A O 1
ATOM 731 N N . ILE A 1 91 ? 5.866 -7.874 -23.665 1.00 97.81 91 ILE A N 1
ATOM 732 C CA . ILE A 1 91 ? 7.235 -7.336 -23.742 1.00 97.81 91 ILE A CA 1
ATOM 733 C C . ILE A 1 91 ? 8.170 -8.186 -22.874 1.00 97.81 91 ILE A C 1
ATOM 735 O O . ILE A 1 91 ? 9.181 -8.668 -23.379 1.00 97.81 91 ILE A O 1
ATOM 739 N N . LEU A 1 92 ? 7.797 -8.447 -21.617 1.00 96.44 92 LEU A N 1
ATOM 740 C CA . LEU A 1 92 ? 8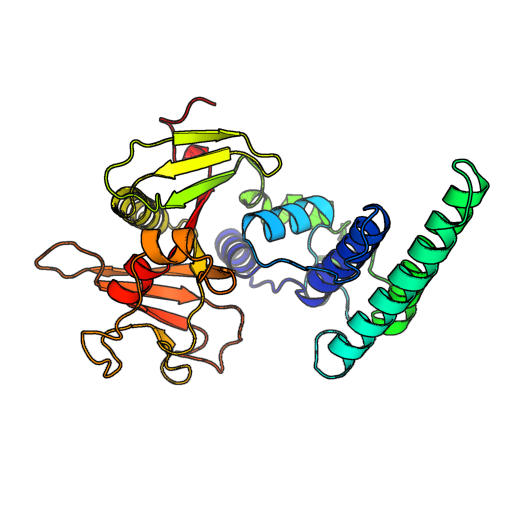.587 -9.245 -20.675 1.00 96.44 92 LEU A CA 1
ATOM 741 C C . LEU A 1 92 ? 8.901 -10.643 -21.222 1.00 96.44 92 LEU A C 1
ATOM 743 O O . LEU A 1 92 ? 10.069 -11.026 -21.241 1.00 96.44 92 LEU A O 1
ATOM 747 N N . VAL A 1 93 ? 7.896 -11.371 -21.728 1.00 96.00 93 VAL A N 1
ATOM 748 C CA . VAL A 1 93 ? 8.070 -12.706 -22.330 1.00 96.00 93 VAL A CA 1
ATOM 749 C C . VAL A 1 93 ? 9.093 -12.654 -23.459 1.00 96.00 93 VAL A C 1
ATOM 751 O O . VAL A 1 93 ? 10.039 -13.442 -23.470 1.00 96.00 93 VAL A O 1
ATOM 754 N N . ARG A 1 94 ? 8.921 -11.734 -24.418 1.00 96.56 94 ARG A N 1
ATOM 755 C CA . ARG A 1 94 ? 9.802 -11.648 -25.591 1.00 96.56 94 ARG A CA 1
ATOM 756 C C . ARG A 1 94 ? 11.232 -11.305 -25.195 1.00 96.56 94 ARG A C 1
ATOM 758 O O . ARG A 1 94 ? 12.158 -11.966 -25.664 1.00 96.56 94 ARG A O 1
ATOM 765 N N . THR A 1 95 ? 11.409 -10.315 -24.322 1.00 96.38 95 THR A N 1
ATOM 766 C CA . THR A 1 95 ? 12.736 -9.890 -23.879 1.00 96.38 95 THR A CA 1
ATOM 767 C C . THR A 1 95 ? 13.431 -10.984 -23.074 1.00 96.38 95 THR A C 1
ATOM 769 O O . THR A 1 95 ? 14.582 -11.301 -23.363 1.00 96.38 95 THR A O 1
ATOM 772 N N . GLN A 1 96 ? 12.749 -11.606 -22.107 1.00 93.94 96 GLN A N 1
ATOM 773 C CA . GLN A 1 96 ? 13.340 -12.663 -21.281 1.00 93.94 96 GLN A CA 1
ATOM 774 C C . GLN A 1 96 ? 13.695 -13.896 -22.114 1.00 93.94 96 GLN A C 1
ATOM 776 O O . GLN A 1 96 ? 14.808 -14.401 -21.999 1.00 93.94 96 GLN A O 1
ATOM 781 N N . TRP A 1 97 ? 12.814 -14.324 -23.022 1.00 94.50 97 TRP A N 1
ATOM 782 C CA . TRP A 1 97 ? 13.084 -15.437 -23.936 1.00 94.50 97 TRP A CA 1
ATOM 783 C C . TRP A 1 97 ? 14.317 -15.197 -24.813 1.00 94.50 97 TRP A C 1
ATOM 785 O O . TRP A 1 97 ? 15.133 -16.097 -25.019 1.00 94.50 97 TRP A O 1
ATOM 795 N N . GLN A 1 98 ? 14.470 -13.981 -25.341 1.00 95.50 98 GLN A N 1
ATOM 796 C CA . GLN A 1 98 ? 15.633 -13.626 -26.149 1.00 95.50 98 GLN A CA 1
ATOM 797 C C . GLN A 1 98 ? 16.901 -13.511 -25.289 1.00 95.50 98 GLN A C 1
ATOM 799 O O . GLN A 1 98 ? 17.964 -13.973 -25.706 1.00 95.50 98 GLN A O 1
ATOM 804 N N . ALA A 1 99 ? 16.795 -12.961 -24.077 1.00 94.19 99 ALA A N 1
ATOM 805 C CA . ALA A 1 99 ? 17.910 -12.846 -23.142 1.00 94.19 99 ALA A CA 1
ATOM 806 C C . ALA A 1 99 ? 18.407 -14.220 -22.660 1.00 94.19 99 ALA A C 1
ATOM 808 O O . ALA A 1 99 ? 19.612 -14.407 -22.545 1.00 94.19 99 ALA A O 1
ATOM 809 N N . GLU A 1 100 ? 17.518 -15.189 -22.422 1.00 93.06 100 GLU A N 1
ATOM 810 C CA . GLU A 1 100 ? 17.876 -16.574 -22.063 1.00 93.06 100 GLU A CA 1
ATOM 811 C C . GLU A 1 100 ? 18.633 -17.301 -23.184 1.00 93.06 100 GLU A C 1
ATOM 813 O O . GLU A 1 100 ? 19.473 -18.157 -22.917 1.00 93.06 100 GLU A O 1
ATOM 818 N N . LYS A 1 101 ? 18.361 -16.949 -24.445 1.00 94.75 101 LYS A N 1
ATOM 819 C CA . LYS A 1 101 ? 19.043 -17.503 -25.627 1.00 94.75 101 LYS A CA 1
ATOM 820 C C . LYS A 1 101 ? 20.337 -16.780 -25.993 1.00 94.75 101 LYS A C 1
ATOM 822 O O . LYS A 1 101 ? 21.027 -17.208 -26.916 1.00 94.75 101 LYS A O 1
ATOM 827 N N . THR A 1 102 ? 20.649 -15.683 -25.311 1.00 95.69 102 THR A N 1
ATOM 828 C CA . THR A 1 102 ? 21.828 -14.861 -25.586 1.00 95.69 102 THR A CA 1
ATOM 829 C C . THR A 1 102 ? 22.874 -15.113 -24.507 1.00 95.69 102 THR A C 1
ATOM 831 O O . THR A 1 102 ? 22.568 -15.044 -23.319 1.00 95.69 102 THR A O 1
ATOM 834 N N . ALA A 1 103 ? 24.115 -15.400 -24.910 1.00 94.75 103 ALA A N 1
ATOM 835 C CA . ALA A 1 103 ? 25.218 -15.589 -23.970 1.00 94.75 103 ALA A CA 1
ATOM 836 C C . ALA A 1 103 ? 25.408 -14.353 -23.074 1.00 94.75 103 ALA A C 1
ATOM 838 O O . ALA A 1 103 ? 25.175 -13.220 -23.506 1.00 94.75 103 ALA A O 1
ATOM 839 N N . GLU A 1 104 ? 25.838 -14.571 -21.830 1.00 94.00 104 GLU A N 1
ATOM 840 C CA . GLU A 1 104 ? 26.131 -13.478 -20.901 1.00 94.00 104 GLU A CA 1
ATOM 841 C C . GLU A 1 104 ? 27.152 -12.499 -21.488 1.00 94.00 104 GLU A C 1
ATOM 843 O O . GLU A 1 104 ? 28.128 -12.895 -22.126 1.00 94.00 104 GLU A O 1
ATOM 848 N N . GLY A 1 105 ? 26.904 -11.204 -21.282 1.00 95.06 105 GLY A N 1
ATOM 849 C CA . GLY A 1 105 ? 27.736 -10.126 -21.801 1.00 95.06 105 GLY A CA 1
ATOM 850 C C . GLY A 1 105 ? 26.933 -9.027 -22.506 1.00 95.06 105 GLY A C 1
ATOM 851 O O . GLY A 1 105 ? 25.705 -8.968 -22.382 1.00 95.06 105 GLY A O 1
ATOM 852 N N . PRO A 1 106 ? 27.614 -8.152 -23.270 1.00 97.56 106 PRO A N 1
ATOM 853 C CA . PRO A 1 106 ? 27.015 -6.944 -23.844 1.00 97.56 106 PRO A CA 1
ATOM 854 C C . PRO A 1 106 ? 25.803 -7.199 -24.748 1.00 97.56 106 PRO A C 1
ATOM 856 O O . PRO A 1 106 ? 24.873 -6.399 -24.773 1.00 97.56 106 PRO A O 1
ATOM 859 N N . ALA A 1 107 ? 25.781 -8.324 -25.469 1.00 97.38 107 ALA A N 1
ATOM 860 C CA . ALA A 1 107 ? 24.661 -8.677 -26.339 1.00 97.38 107 ALA A CA 1
ATOM 861 C C . ALA A 1 107 ? 23.379 -8.975 -25.543 1.00 97.38 107 ALA A C 1
ATOM 863 O O . ALA A 1 107 ? 22.297 -8.539 -25.932 1.00 97.38 107 ALA A O 1
ATOM 864 N N . ARG A 1 108 ? 23.494 -9.682 -24.410 1.00 96.12 108 ARG A N 1
ATOM 865 C CA . ARG A 1 108 ? 22.355 -9.952 -23.522 1.00 96.12 108 ARG A CA 1
ATOM 866 C C . ARG A 1 108 ? 21.864 -8.669 -22.861 1.00 96.12 108 ARG A C 1
ATOM 868 O O . ARG A 1 108 ? 20.659 -8.456 -22.783 1.00 96.12 108 ARG A O 1
ATOM 875 N N . GLU A 1 109 ? 22.784 -7.796 -22.456 1.00 96.19 109 GLU A N 1
ATOM 876 C CA . GLU A 1 109 ? 22.426 -6.498 -21.881 1.00 96.19 109 GLU A CA 1
ATOM 877 C C . GLU A 1 109 ? 21.692 -5.604 -22.889 1.00 96.19 109 GLU A C 1
ATOM 879 O O . GLU A 1 109 ? 20.702 -4.971 -22.538 1.00 96.19 109 GLU A O 1
ATOM 884 N N . ALA A 1 110 ? 22.091 -5.616 -24.164 1.00 97.81 110 ALA A N 1
ATOM 885 C CA . ALA A 1 110 ? 21.385 -4.882 -25.214 1.00 97.81 110 ALA A CA 1
ATOM 886 C C . ALA A 1 110 ? 19.932 -5.363 -25.399 1.00 97.81 110 ALA A C 1
ATOM 888 O O . ALA A 1 110 ? 19.037 -4.548 -25.627 1.00 97.81 110 ALA A O 1
ATOM 889 N N . VAL A 1 111 ? 19.678 -6.670 -25.258 1.00 97.31 111 VAL A N 1
ATOM 890 C CA . VAL A 1 111 ? 18.316 -7.233 -25.286 1.00 97.31 111 VAL A CA 1
ATOM 891 C C . VAL A 1 111 ? 17.498 -6.731 -24.094 1.00 97.31 111 VAL A C 1
ATOM 893 O O . VAL A 1 111 ? 16.362 -6.288 -24.274 1.00 97.31 111 VAL A O 1
ATOM 896 N N . LEU A 1 112 ? 18.067 -6.761 -22.884 1.00 96.50 112 LEU A N 1
ATOM 897 C CA . LEU A 1 112 ? 17.401 -6.243 -21.684 1.00 96.50 112 LEU A CA 1
ATOM 898 C C . LEU A 1 112 ? 17.105 -4.745 -21.818 1.00 96.50 112 LEU A C 1
ATOM 900 O O . LEU A 1 112 ? 15.980 -4.319 -21.564 1.00 96.50 112 LEU A O 1
ATOM 904 N N . GLU A 1 113 ? 18.062 -3.960 -22.311 1.00 97.94 113 GLU A N 1
ATOM 905 C CA . GLU A 1 113 ? 17.900 -2.523 -22.520 1.00 97.94 113 GLU A CA 1
ATOM 906 C C . GLU A 1 113 ? 16.817 -2.205 -23.558 1.00 97.94 113 GLU A C 1
ATOM 908 O O . GLU A 1 113 ? 16.004 -1.298 -23.362 1.00 97.94 113 GLU A O 1
ATOM 913 N N . GLN A 1 114 ? 16.722 -2.997 -24.629 1.00 98.00 114 GLN A N 1
ATOM 914 C CA . GLN A 1 114 ? 15.611 -2.896 -25.573 1.00 98.00 114 GLN A CA 1
ATOM 915 C C . GLN A 1 114 ? 14.262 -3.117 -24.871 1.00 98.00 114 GLN A C 1
ATOM 917 O O . GLN A 1 114 ? 13.331 -2.340 -25.084 1.00 98.00 114 GLN A O 1
ATOM 922 N N . GLY A 1 115 ? 14.155 -4.131 -24.006 1.00 97.94 115 GLY A N 1
ATOM 923 C CA . GLY A 1 115 ? 12.948 -4.375 -23.212 1.00 97.94 115 GLY A CA 1
ATOM 924 C C . GLY A 1 115 ? 12.610 -3.217 -22.271 1.00 97.94 115 GLY A C 1
ATOM 925 O O . GLY A 1 115 ? 11.455 -2.789 -22.219 1.00 97.94 115 GLY A O 1
ATOM 926 N N . ARG A 1 116 ? 13.608 -2.642 -21.583 1.00 98.25 116 ARG A N 1
ATOM 927 C CA . ARG A 1 116 ? 13.416 -1.460 -20.719 1.00 98.25 116 ARG A CA 1
ATOM 928 C C . ARG A 1 116 ? 12.843 -0.285 -21.503 1.00 98.25 116 ARG A C 1
ATOM 930 O O . ARG A 1 116 ? 11.910 0.368 -21.033 1.00 98.25 116 ARG A O 1
ATOM 937 N N . ASN A 1 117 ? 13.373 -0.028 -22.695 1.00 98.31 117 ASN A N 1
ATOM 938 C CA . ASN A 1 117 ? 12.908 1.062 -23.548 1.00 98.31 117 ASN A CA 1
ATOM 939 C C . ASN A 1 117 ? 11.495 0.809 -24.086 1.00 98.31 117 ASN A C 1
ATOM 941 O O . ASN A 1 117 ? 10.656 1.700 -23.999 1.00 98.31 117 ASN A O 1
ATOM 945 N N . GLN A 1 118 ? 11.176 -0.422 -24.498 1.00 98.56 118 GLN A N 1
ATOM 946 C CA . GLN A 1 118 ? 9.816 -0.795 -24.906 1.00 98.56 118 GLN A CA 1
ATOM 947 C C . GLN A 1 118 ? 8.788 -0.607 -23.783 1.00 98.56 118 GLN A C 1
ATOM 949 O O . GLN A 1 118 ? 7.700 -0.091 -24.037 1.00 98.56 118 GLN A O 1
ATOM 954 N N . ILE A 1 119 ? 9.124 -0.977 -22.540 1.00 98.31 119 ILE A N 1
ATOM 955 C CA . ILE A 1 119 ? 8.255 -0.736 -21.379 1.00 98.31 119 ILE A CA 1
ATOM 956 C C . ILE A 1 119 ? 8.051 0.774 -21.186 1.00 98.31 119 ILE A C 1
ATOM 958 O O . ILE A 1 119 ? 6.912 1.232 -21.110 1.00 98.31 119 ILE A O 1
ATOM 962 N N . LYS A 1 120 ? 9.128 1.570 -21.149 1.00 97.81 120 LYS A N 1
ATOM 963 C CA . LYS A 1 120 ? 9.036 3.033 -20.979 1.00 97.81 120 LYS A CA 1
ATOM 964 C C . LYS A 1 120 ? 8.193 3.689 -22.078 1.00 97.81 120 LYS A C 1
ATOM 966 O O . LYS A 1 120 ? 7.350 4.534 -21.780 1.00 97.81 120 LYS A O 1
ATOM 971 N N . ASP A 1 121 ? 8.381 3.284 -23.329 1.00 98.06 121 ASP A N 1
ATOM 972 C CA . ASP A 1 121 ? 7.646 3.830 -24.470 1.00 98.06 121 ASP A CA 1
ATOM 973 C C . ASP A 1 121 ? 6.171 3.443 -24.446 1.00 98.06 121 ASP A C 1
ATOM 975 O O . ASP A 1 121 ? 5.317 4.288 -24.716 1.00 98.06 121 ASP A O 1
ATOM 979 N N . LEU A 1 122 ? 5.849 2.210 -24.045 1.00 97.62 122 LEU A N 1
ATOM 980 C CA . LEU A 1 122 ? 4.468 1.791 -23.833 1.00 97.62 122 LEU A CA 1
ATOM 981 C C . LEU A 1 122 ? 3.773 2.696 -22.804 1.00 97.62 122 LEU A C 1
ATOM 983 O O . LEU A 1 122 ? 2.679 3.196 -23.069 1.00 97.62 122 LEU A O 1
ATOM 987 N N . PHE A 1 123 ? 4.421 2.962 -21.663 1.00 97.12 123 PHE A N 1
ATOM 988 C CA . PHE A 1 123 ? 3.893 3.886 -20.655 1.00 97.12 123 PHE A CA 1
ATOM 989 C C . PHE A 1 123 ? 3.704 5.297 -21.218 1.00 97.12 123 PHE A C 1
ATOM 991 O O . PHE A 1 123 ? 2.623 5.862 -21.069 1.00 97.12 123 PHE A O 1
ATOM 998 N N . ARG A 1 124 ? 4.685 5.850 -21.940 1.00 96.31 124 ARG A N 1
ATOM 999 C CA . ARG A 1 124 ? 4.544 7.169 -22.586 1.00 96.31 124 ARG A CA 1
ATOM 1000 C C . ARG A 1 124 ? 3.363 7.220 -23.559 1.00 96.31 124 ARG A C 1
ATOM 1002 O O . ARG A 1 124 ? 2.637 8.209 -23.597 1.00 96.31 124 ARG A O 1
ATOM 1009 N N . GLN A 1 125 ? 3.144 6.164 -24.340 1.00 95.12 125 GLN A N 1
ATOM 1010 C CA . GLN A 1 125 ? 2.081 6.127 -25.347 1.00 95.12 125 GLN A CA 1
ATOM 1011 C C . GLN A 1 125 ? 0.684 5.969 -24.739 1.00 95.12 125 GLN A C 1
ATOM 1013 O O . GLN A 1 125 ? -0.250 6.634 -25.202 1.00 95.12 125 GLN A O 1
ATOM 1018 N N . MET A 1 126 ? 0.561 5.102 -23.729 1.00 94.75 126 MET A N 1
ATOM 1019 C CA . MET A 1 126 ? -0.696 4.727 -23.074 1.00 94.75 126 MET A CA 1
ATOM 1020 C C . MET A 1 126 ? -1.099 5.710 -21.971 1.00 94.75 126 MET A C 1
ATOM 1022 O O . MET A 1 126 ? -2.251 6.131 -21.892 1.00 94.75 126 MET A O 1
ATOM 1026 N N . VAL A 1 127 ? -0.148 6.060 -21.108 1.00 95.88 127 VAL A N 1
ATOM 1027 C CA . VAL A 1 127 ? -0.363 6.841 -19.883 1.00 95.88 127 VAL A CA 1
ATOM 1028 C C . VAL A 1 127 ? 0.020 8.305 -20.081 1.00 95.88 127 VAL A C 1
ATOM 1030 O O . VAL A 1 127 ? -0.592 9.177 -19.478 1.00 95.88 127 VAL A O 1
ATOM 1033 N N . GLY A 1 128 ? 0.971 8.595 -20.967 1.00 95.44 128 GLY A N 1
ATOM 1034 C CA . GLY A 1 128 ? 1.517 9.938 -21.163 1.00 95.44 128 GLY A CA 1
ATOM 1035 C C . GLY A 1 128 ? 2.855 10.130 -20.454 1.00 95.44 128 GLY A C 1
ATOM 1036 O O . GLY A 1 128 ? 3.320 9.275 -19.698 1.00 95.44 128 GLY A O 1
ATOM 1037 N N . GLU A 1 129 ? 3.501 11.258 -20.731 1.00 94.12 129 GLU A N 1
ATOM 1038 C CA . GLU A 1 129 ? 4.769 11.608 -20.102 1.00 94.12 129 GLU A CA 1
ATOM 1039 C C . GLU A 1 129 ? 4.528 12.048 -18.657 1.00 94.12 129 GLU A C 1
ATOM 1041 O O . GLU A 1 129 ? 3.792 12.999 -18.394 1.00 94.12 129 GLU A O 1
ATOM 1046 N N . VAL A 1 130 ? 5.107 11.302 -17.717 1.00 93.62 130 VAL A N 1
ATOM 1047 C CA . VAL A 1 130 ? 5.001 11.588 -16.286 1.00 93.62 130 VAL A CA 1
ATOM 1048 C C . VAL A 1 130 ? 5.983 12.716 -15.942 1.00 93.62 130 VAL A C 1
ATOM 1050 O O . VAL A 1 130 ? 7.162 12.595 -16.284 1.00 93.62 130 VAL A O 1
ATOM 1053 N N . PRO A 1 131 ? 5.545 13.802 -15.279 1.00 94.88 131 PRO A N 1
ATOM 1054 C CA . PRO A 1 131 ? 6.370 14.987 -15.085 1.00 94.88 131 PRO A CA 1
ATOM 1055 C C . PRO A 1 131 ? 7.557 14.708 -14.163 1.00 94.88 131 PRO A C 1
ATOM 1057 O O . PRO A 1 131 ? 7.399 14.168 -13.067 1.00 94.88 131 PRO A O 1
ATOM 1060 N N . ALA A 1 132 ? 8.745 15.150 -14.578 1.00 95.75 132 ALA A N 1
ATOM 1061 C CA . ALA A 1 132 ? 9.909 15.229 -13.695 1.00 95.75 132 ALA A CA 1
ATOM 1062 C C . ALA A 1 132 ? 9.806 16.414 -12.717 1.00 95.75 132 ALA A C 1
ATOM 1064 O O . ALA A 1 132 ? 10.367 16.366 -11.622 1.00 95.75 132 ALA A O 1
ATOM 1065 N N . GLN A 1 133 ? 9.092 17.469 -13.122 1.00 97.50 133 GLN A N 1
ATOM 1066 C CA . GLN A 1 133 ? 8.833 18.679 -12.346 1.00 97.50 133 GLN A CA 1
ATOM 1067 C C . GLN A 1 133 ? 7.418 19.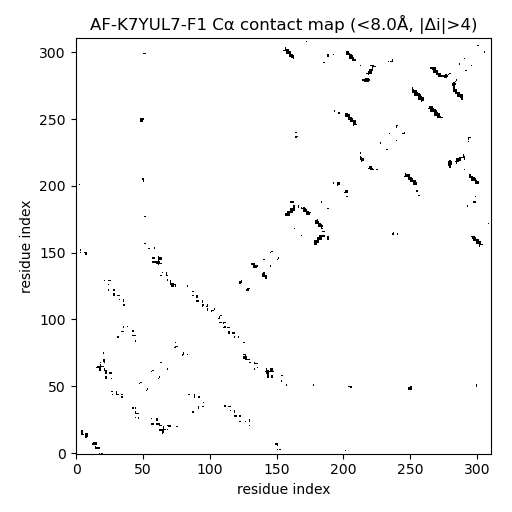194 -12.619 1.00 97.50 133 GLN A C 1
ATOM 1069 O O . GLN A 1 133 ? 6.868 18.947 -13.693 1.00 97.50 133 GLN A O 1
ATOM 1074 N N . PHE A 1 134 ? 6.841 19.914 -11.664 1.00 97.69 134 PHE A N 1
ATOM 1075 C CA . PHE A 1 134 ? 5.529 20.544 -11.796 1.00 97.69 134 PHE A CA 1
ATOM 1076 C C . PHE A 1 134 ? 5.455 21.844 -10.994 1.00 97.69 134 PHE A C 1
ATOM 1078 O O . PHE A 1 134 ? 6.212 22.049 -10.047 1.00 97.69 134 PHE A O 1
ATOM 1085 N N . GLU A 1 135 ? 4.510 22.704 -11.360 1.00 97.38 135 GLU A N 1
ATOM 1086 C CA . GLU A 1 135 ? 4.235 23.948 -10.645 1.00 97.38 135 GLU A CA 1
ATOM 1087 C C . GLU A 1 135 ? 3.210 23.725 -9.531 1.00 97.38 135 GLU A C 1
ATOM 1089 O O . GLU A 1 135 ? 2.149 23.131 -9.746 1.00 97.38 135 GLU A O 1
ATOM 1094 N N . PHE A 1 136 ? 3.494 24.247 -8.341 1.00 95.81 136 PHE A N 1
ATOM 1095 C CA . PHE A 1 136 ? 2.542 24.299 -7.237 1.00 95.81 136 PHE A CA 1
ATOM 1096 C C . PHE A 1 136 ? 2.775 25.550 -6.394 1.00 95.81 136 PHE A C 1
ATOM 1098 O O . PHE A 1 136 ? 3.888 25.805 -5.939 1.00 95.81 136 PHE A O 1
ATOM 1105 N N . GLN A 1 137 ? 1.711 26.337 -6.199 1.00 93.06 137 GLN A N 1
ATOM 1106 C CA . GLN A 1 137 ? 1.739 27.595 -5.438 1.00 93.06 137 GLN A CA 1
ATOM 1107 C C . GLN A 1 137 ? 2.835 28.580 -5.904 1.00 93.06 137 GLN A C 1
ATOM 1109 O O . GLN A 1 137 ? 3.445 29.276 -5.097 1.00 93.06 137 GLN A O 1
ATOM 1114 N N . GLY A 1 138 ? 3.071 28.656 -7.221 1.00 94.19 138 GLY A N 1
ATOM 1115 C CA . GLY A 1 138 ? 4.041 29.580 -7.826 1.00 94.19 138 GLY A CA 1
ATOM 1116 C C . GLY A 1 138 ? 5.505 29.163 -7.668 1.00 94.19 138 GLY A C 1
ATOM 1117 O O . GLY A 1 138 ? 6.391 29.999 -7.834 1.00 94.19 138 GLY A O 1
ATOM 1118 N N . GLN A 1 139 ? 5.757 27.902 -7.314 1.00 96.62 139 GLN A N 1
ATOM 1119 C CA . GLN A 1 139 ? 7.090 27.317 -7.242 1.00 96.62 139 GLN A CA 1
ATOM 1120 C C . GLN A 1 139 ? 7.154 26.033 -8.070 1.00 96.62 139 GLN A C 1
ATOM 1122 O O . GLN A 1 139 ? 6.200 25.248 -8.096 1.00 96.62 139 GLN A O 1
ATOM 1127 N N . THR A 1 140 ? 8.315 25.792 -8.675 1.00 98.00 140 THR A N 1
ATOM 1128 C CA . THR A 1 140 ? 8.635 24.544 -9.365 1.00 98.00 140 THR A CA 1
ATOM 1129 C C . THR A 1 140 ? 9.111 23.496 -8.363 1.00 98.00 140 THR A C 1
ATOM 1131 O O . THR A 1 140 ? 10.046 23.733 -7.597 1.00 98.00 140 THR A O 1
ATOM 1134 N N . TRP A 1 141 ? 8.517 22.308 -8.409 1.00 98.12 141 TRP A N 1
ATOM 1135 C CA . TRP A 1 141 ? 8.852 21.189 -7.534 1.00 98.12 141 TRP A CA 1
ATOM 1136 C C . TRP A 1 141 ? 9.229 19.950 -8.329 1.00 98.12 141 TRP A C 1
ATOM 1138 O O . TRP A 1 141 ? 8.611 19.647 -9.350 1.00 98.12 141 TRP A O 1
ATOM 1148 N N . THR A 1 142 ? 10.165 19.155 -7.808 1.00 97.88 142 THR A N 1
ATOM 1149 C CA . THR A 1 142 ? 10.196 17.726 -8.141 1.00 97.88 142 THR A CA 1
ATOM 1150 C C . THR A 1 142 ? 9.159 16.990 -7.279 1.00 97.88 142 THR A C 1
ATOM 1152 O O . THR A 1 142 ? 8.903 17.401 -6.141 1.00 97.88 142 THR A O 1
ATOM 1155 N N . PRO A 1 143 ? 8.589 15.863 -7.745 1.00 97.06 143 PRO A N 1
ATOM 1156 C CA . PRO A 1 143 ? 7.691 15.043 -6.927 1.00 97.06 143 PRO A CA 1
ATOM 1157 C C . PRO A 1 143 ? 8.278 14.636 -5.570 1.00 97.06 143 PRO A C 1
ATOM 1159 O O . PRO A 1 143 ? 7.552 14.539 -4.579 1.00 97.06 143 PRO A O 1
ATOM 1162 N N . LYS A 1 144 ? 9.593 14.394 -5.504 1.00 94.62 144 LYS A N 1
ATOM 1163 C CA . LYS A 1 144 ? 10.281 14.009 -4.264 1.00 94.62 144 LYS A CA 1
ATOM 1164 C C . LYS A 1 144 ? 10.398 15.171 -3.293 1.00 94.62 144 LYS A C 1
ATOM 1166 O O . LYS A 1 144 ? 10.073 15.005 -2.120 1.00 94.62 144 LYS A O 1
ATOM 1171 N N . ASP A 1 145 ? 10.828 16.329 -3.781 1.00 94.81 145 ASP A N 1
ATOM 1172 C CA . ASP A 1 145 ? 11.002 17.508 -2.934 1.00 94.81 145 ASP A CA 1
ATOM 1173 C C . ASP A 1 145 ? 9.655 17.997 -2.402 1.00 94.81 145 ASP A C 1
ATOM 1175 O O . ASP A 1 145 ? 9.546 18.319 -1.222 1.00 94.81 145 ASP A O 1
ATOM 1179 N N . PHE A 1 146 ? 8.605 17.944 -3.226 1.00 95.31 146 PHE A N 1
ATOM 1180 C CA . PHE A 1 146 ? 7.241 18.227 -2.786 1.00 95.31 146 PHE A CA 1
ATOM 1181 C C . PHE A 1 146 ? 6.770 17.254 -1.702 1.00 95.31 146 PHE A C 1
ATOM 1183 O O . PHE A 1 146 ? 6.267 17.675 -0.658 1.00 95.31 146 PHE A O 1
ATOM 1190 N N . ALA A 1 147 ? 6.954 15.945 -1.923 1.00 93.44 147 ALA A N 1
ATOM 1191 C CA . ALA A 1 147 ? 6.591 14.932 -0.939 1.00 93.44 147 ALA A CA 1
ATOM 1192 C C . ALA A 1 147 ? 7.292 15.192 0.402 1.00 93.44 147 ALA A C 1
ATOM 1194 O O . ALA A 1 147 ? 6.646 15.194 1.448 1.00 93.44 147 ALA A O 1
ATOM 1195 N N . LYS A 1 148 ? 8.597 15.470 0.359 1.00 90.62 148 LYS A N 1
ATOM 1196 C CA . LYS A 1 148 ? 9.410 15.766 1.537 1.00 90.62 148 LYS A CA 1
ATOM 1197 C C . LYS A 1 148 ? 8.961 17.040 2.257 1.00 90.62 148 LYS A C 1
ATOM 1199 O O . LYS A 1 148 ? 8.809 17.022 3.473 1.00 90.62 148 LYS A O 1
ATOM 1204 N N . ALA A 1 149 ? 8.724 18.125 1.523 1.00 90.31 149 ALA A N 1
ATOM 1205 C CA . ALA A 1 149 ? 8.377 19.421 2.102 1.00 90.31 149 ALA A CA 1
ATOM 1206 C C . ALA A 1 149 ? 7.014 19.421 2.810 1.00 90.31 149 ALA A C 1
ATOM 1208 O O . ALA A 1 149 ? 6.864 20.048 3.856 1.00 90.31 149 ALA A O 1
ATOM 1209 N N . TYR A 1 150 ? 6.024 18.713 2.261 1.00 89.25 150 TYR A N 1
ATOM 1210 C CA . TYR A 1 150 ? 4.644 18.784 2.752 1.00 89.25 150 TYR A CA 1
ATOM 1211 C C . TYR A 1 150 ? 4.186 17.552 3.540 1.00 89.25 150 TYR A C 1
ATOM 1213 O O . TYR A 1 150 ? 3.201 17.628 4.278 1.00 89.25 150 TYR A O 1
ATOM 1221 N N . PHE A 1 151 ? 4.882 16.418 3.420 1.00 87.62 151 PHE A N 1
ATOM 1222 C CA . PHE A 1 151 ? 4.412 15.135 3.949 1.00 87.62 151 PHE A CA 1
ATOM 1223 C C . PHE A 1 151 ? 5.503 14.318 4.650 1.00 87.62 151 PHE A C 1
ATOM 1225 O O . PHE A 1 151 ? 5.462 13.093 4.625 1.00 87.62 151 PHE A O 1
ATOM 1232 N N . GLU A 1 152 ? 6.417 14.972 5.367 1.00 76.00 152 GLU A N 1
ATOM 1233 C CA . GLU A 1 152 ? 7.487 14.344 6.171 1.00 76.00 152 GLU A CA 1
ATOM 1234 C C . GLU A 1 152 ? 7.036 13.174 7.077 1.00 76.00 152 GLU A C 1
ATOM 1236 O O . GLU A 1 152 ? 7.853 12.367 7.500 1.00 76.00 152 GLU A O 1
ATOM 1241 N N . SER A 1 153 ? 5.739 13.041 7.385 1.00 70.56 153 SER A N 1
ATOM 1242 C CA . SER A 1 153 ? 5.198 11.962 8.220 1.00 70.56 153 SER A CA 1
ATOM 1243 C C . SER A 1 153 ? 5.371 10.560 7.628 1.00 70.56 153 SER A C 1
ATOM 1245 O O . SER A 1 153 ? 5.231 9.575 8.352 1.00 70.56 153 SER A O 1
ATOM 1247 N N . PHE A 1 154 ? 5.678 10.434 6.330 1.00 70.81 154 PHE A N 1
ATOM 1248 C CA . PHE A 1 154 ? 6.105 9.152 5.769 1.00 70.81 154 PHE A CA 1
ATOM 1249 C C . PHE A 1 154 ? 7.592 8.863 6.023 1.00 70.81 154 PHE A C 1
ATOM 1251 O O . PHE A 1 154 ? 8.022 7.730 5.809 1.00 70.81 154 PHE A O 1
ATOM 1258 N N . GLU A 1 155 ? 8.400 9.831 6.452 1.00 72.56 155 GLU A N 1
ATOM 1259 C CA . GLU A 1 155 ? 9.817 9.639 6.757 1.00 72.56 155 GLU A CA 1
ATOM 1260 C C . GLU A 1 155 ? 10.014 8.926 8.109 1.00 72.56 155 GLU A C 1
ATOM 1262 O O . GLU A 1 155 ? 9.105 8.788 8.925 1.00 72.56 155 GLU A O 1
ATOM 1267 N N . GLY A 1 156 ? 11.215 8.389 8.326 1.00 79.25 156 GLY A N 1
ATOM 1268 C CA . GLY A 1 156 ? 11.560 7.674 9.557 1.00 79.25 156 GLY A CA 1
ATOM 1269 C C . GLY A 1 156 ? 11.253 6.166 9.554 1.00 79.25 156 GLY A C 1
ATOM 1270 O O . GLY A 1 156 ? 10.580 5.635 8.669 1.00 79.25 156 GLY A O 1
ATOM 1271 N N . PRO A 1 157 ? 11.814 5.415 10.515 1.00 83.00 157 PRO A N 1
ATOM 1272 C CA . PRO A 1 157 ? 11.733 3.960 10.513 1.00 83.00 157 PRO A CA 1
ATOM 1273 C C . PRO A 1 157 ? 10.324 3.475 10.870 1.00 83.00 157 PRO A C 1
ATOM 1275 O O . PRO A 1 157 ? 9.812 3.763 11.953 1.00 83.00 157 PRO A O 1
ATOM 1278 N N . MET A 1 158 ? 9.737 2.628 10.026 1.00 86.56 158 MET A N 1
ATOM 1279 C CA . MET A 1 158 ? 8.480 1.930 10.317 1.00 86.56 158 MET A CA 1
ATOM 1280 C C . MET A 1 158 ? 8.748 0.483 10.743 1.00 86.56 158 MET A C 1
ATOM 1282 O O . MET A 1 158 ? 9.696 -0.157 10.285 1.00 86.56 158 MET A O 1
ATOM 1286 N N . THR A 1 159 ? 7.890 -0.035 11.616 1.00 90.44 159 THR A N 1
ATOM 1287 C CA . THR A 1 159 ? 7.874 -1.432 12.046 1.00 90.44 159 THR A CA 1
ATOM 1288 C C . THR A 1 159 ? 6.559 -2.079 11.620 1.00 90.44 159 THR A C 1
ATOM 1290 O O . THR A 1 159 ? 5.475 -1.588 11.943 1.00 90.44 159 THR A O 1
ATOM 1293 N N . GLN A 1 160 ? 6.640 -3.209 10.917 1.00 93.25 160 GLN A N 1
ATOM 1294 C CA . GLN A 1 160 ? 5.497 -4.089 10.700 1.00 93.25 160 GLN A CA 1
ATOM 1295 C C . GLN A 1 160 ? 5.232 -4.878 11.984 1.00 93.25 160 GLN A C 1
ATOM 1297 O O . GLN A 1 160 ? 6.008 -5.758 12.351 1.00 93.25 160 GLN A O 1
ATOM 1302 N N . MET A 1 161 ? 4.128 -4.593 12.665 1.00 95.06 161 MET A N 1
ATOM 1303 C CA . MET A 1 161 ? 3.696 -5.356 13.832 1.00 95.06 161 MET A CA 1
ATOM 1304 C C . MET A 1 161 ? 2.739 -6.462 13.372 1.00 95.06 161 MET A C 1
ATOM 1306 O O . MET A 1 161 ? 1.554 -6.223 13.139 1.00 95.06 161 MET A O 1
ATOM 1310 N N . ALA A 1 162 ? 3.280 -7.660 13.161 1.00 94.88 162 ALA A N 1
ATOM 1311 C CA . ALA A 1 162 ? 2.576 -8.826 12.646 1.00 94.88 162 ALA A CA 1
ATOM 1312 C C . ALA A 1 162 ? 1.964 -9.677 13.767 1.00 94.88 162 ALA A C 1
ATOM 1314 O O . ALA A 1 162 ? 2.549 -9.855 14.835 1.00 94.88 162 ALA A O 1
ATOM 1315 N N . ILE A 1 163 ? 0.785 -10.231 13.497 1.00 95.50 163 ILE A N 1
ATOM 1316 C CA . ILE A 1 163 ? 0.076 -11.124 14.410 1.00 95.50 163 ILE A CA 1
ATOM 1317 C C . ILE A 1 163 ? 0.671 -12.525 14.289 1.00 95.50 163 ILE A C 1
ATOM 1319 O O . ILE A 1 163 ? 0.749 -1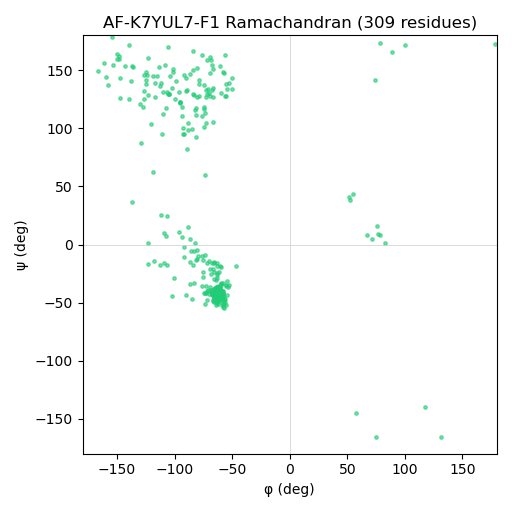3.086 13.197 1.00 95.50 163 ILE A O 1
ATOM 1323 N N . HIS A 1 164 ? 1.064 -13.099 15.422 1.00 94.44 164 HIS A N 1
ATOM 1324 C CA . HIS A 1 164 ? 1.527 -14.475 15.500 1.00 94.44 164 HIS A CA 1
ATOM 1325 C C . HIS A 1 164 ? 0.356 -15.445 15.272 1.00 94.44 164 HIS A C 1
ATOM 1327 O O . HIS A 1 164 ? -0.701 -15.313 15.896 1.00 94.44 164 HIS A O 1
ATOM 1333 N N . ASN A 1 165 ? 0.531 -16.427 14.380 1.00 90.62 165 ASN A N 1
ATOM 1334 C CA . ASN A 1 165 ? -0.519 -17.408 14.080 1.00 90.62 165 ASN A CA 1
ATOM 1335 C C . ASN A 1 165 ? -0.711 -18.412 15.228 1.00 90.62 165 ASN A C 1
ATOM 1337 O O . ASN A 1 165 ? -1.847 -18.770 15.543 1.00 90.62 165 ASN A O 1
ATOM 1341 N N . ASP A 1 166 ? 0.378 -18.798 15.902 1.00 89.00 166 ASP A N 1
ATOM 1342 C CA . ASP A 1 166 ? 0.327 -19.462 17.209 1.00 89.00 166 ASP A CA 1
ATOM 1343 C C . ASP A 1 166 ? 0.151 -18.433 18.338 1.00 89.00 166 ASP A C 1
ATOM 1345 O O . ASP A 1 166 ? 1.011 -17.584 18.564 1.00 89.00 166 ASP A O 1
ATOM 1349 N N . ARG A 1 167 ? -0.961 -18.525 19.074 1.00 85.06 167 ARG A N 1
ATOM 1350 C CA . ARG A 1 167 ? -1.301 -17.610 20.176 1.00 85.06 167 ARG A CA 1
ATOM 1351 C C . ARG A 1 167 ? -0.398 -17.758 21.401 1.00 85.06 167 ARG A C 1
ATOM 1353 O O . ARG A 1 167 ? -0.369 -16.845 22.221 1.00 85.06 167 ARG A O 1
ATOM 1360 N N . LYS A 1 168 ? 0.277 -18.899 21.559 1.00 88.00 168 LYS A N 1
ATOM 1361 C CA . LYS A 1 168 ? 1.147 -19.185 22.711 1.00 88.00 168 LYS A CA 1
ATOM 1362 C C . LYS A 1 168 ? 2.599 -18.791 22.468 1.00 88.00 168 LYS A C 1
ATOM 1364 O O . LYS A 1 168 ? 3.392 -18.797 23.407 1.00 88.00 168 LYS A O 1
ATOM 1369 N N . ALA A 1 169 ? 2.953 -18.464 21.232 1.00 91.50 169 ALA A N 1
ATOM 1370 C CA . ALA A 1 169 ? 4.320 -18.143 20.886 1.00 91.50 169 ALA A CA 1
ATOM 1371 C C . ALA A 1 169 ? 4.779 -16.815 21.499 1.00 91.50 169 ALA A C 1
ATOM 1373 O O . ALA A 1 169 ? 4.016 -15.857 21.664 1.00 91.50 169 ALA A O 1
ATOM 1374 N N . ALA A 1 170 ? 6.071 -16.762 21.813 1.00 92.25 170 ALA A N 1
ATOM 1375 C CA . ALA A 1 170 ? 6.711 -15.557 22.304 1.00 92.25 170 ALA A CA 1
ATOM 1376 C C . ALA A 1 170 ? 6.783 -14.476 21.215 1.00 92.25 170 ALA A C 1
ATOM 1378 O O . ALA A 1 170 ? 6.738 -14.736 20.014 1.00 92.25 170 ALA A O 1
ATOM 1379 N N . THR A 1 171 ? 6.928 -13.227 21.657 1.00 93.81 171 THR A N 1
ATOM 1380 C CA . THR A 1 171 ? 7.178 -12.108 20.745 1.00 93.81 171 THR A CA 1
ATOM 1381 C C . THR A 1 171 ? 8.552 -12.258 20.092 1.00 93.81 171 THR A C 1
ATOM 1383 O O . THR A 1 171 ? 9.530 -12.525 20.785 1.00 93.81 171 THR A O 1
ATOM 1386 N N . LYS A 1 172 ? 8.629 -12.052 18.775 1.00 94.06 172 LYS A N 1
ATOM 1387 C CA . LYS A 1 172 ? 9.855 -12.170 17.978 1.00 94.06 172 LYS A CA 1
ATOM 1388 C C . LYS A 1 172 ? 10.120 -10.885 17.204 1.00 94.06 172 LYS A C 1
ATOM 1390 O O . LYS A 1 172 ? 9.195 -10.277 16.673 1.00 94.06 172 LYS A O 1
ATOM 1395 N N . PHE A 1 173 ? 11.386 -10.499 17.115 1.00 92.00 173 PHE A N 1
ATOM 1396 C CA . PHE A 1 173 ? 11.840 -9.383 16.294 1.00 92.00 173 PHE A CA 1
ATOM 1397 C C . PHE A 1 173 ? 12.686 -9.884 15.122 1.00 92.00 173 PHE A C 1
ATOM 1399 O O . PHE A 1 173 ? 13.512 -10.780 15.290 1.00 92.00 173 PHE A O 1
ATOM 1406 N N . GLU A 1 174 ? 12.487 -9.294 13.947 1.00 91.56 174 GLU A N 1
ATOM 1407 C CA . GLU A 1 174 ? 13.196 -9.628 12.715 1.00 91.56 174 GLU A CA 1
ATOM 1408 C C . GLU A 1 174 ? 13.569 -8.347 11.954 1.00 91.56 174 GLU A C 1
ATOM 1410 O O . GLU A 1 174 ? 12.780 -7.400 11.865 1.00 91.56 174 GLU A O 1
ATOM 1415 N N . LYS A 1 175 ? 14.773 -8.329 11.370 1.00 86.38 175 LYS A N 1
ATOM 1416 C CA . LYS A 1 175 ? 15.143 -7.353 10.338 1.00 86.38 175 LYS A CA 1
ATOM 1417 C C . LYS A 1 175 ? 14.773 -7.935 8.975 1.00 86.38 175 LYS A C 1
ATOM 1419 O O . LYS A 1 175 ? 15.090 -9.084 8.684 1.00 86.38 175 LYS A O 1
ATOM 1424 N N . THR A 1 176 ? 14.104 -7.138 8.157 1.00 81.31 176 THR A N 1
ATOM 1425 C CA . THR A 1 176 ? 13.667 -7.477 6.799 1.00 81.31 176 THR A CA 1
ATOM 1426 C C . THR A 1 176 ? 14.240 -6.453 5.817 1.00 81.31 176 THR A C 1
ATOM 1428 O O . THR A 1 176 ? 14.580 -5.345 6.243 1.00 81.31 176 THR A O 1
ATOM 1431 N N . PRO A 1 177 ? 14.321 -6.759 4.510 1.00 73.75 177 PRO A N 1
ATOM 1432 C CA . PRO A 1 177 ? 14.691 -5.760 3.505 1.00 73.75 177 PRO A CA 1
ATOM 1433 C C . PRO A 1 177 ? 13.799 -4.505 3.537 1.00 73.75 177 PRO A C 1
ATOM 1435 O O . PRO A 1 177 ? 14.281 -3.409 3.281 1.00 73.75 177 PRO A O 1
ATOM 1438 N N . GLN A 1 178 ? 12.525 -4.658 3.915 1.00 68.31 178 GLN A N 1
ATOM 1439 C CA . GLN A 1 178 ? 11.520 -3.589 4.013 1.00 68.31 178 GLN A CA 1
ATOM 1440 C C . GLN A 1 178 ? 11.528 -2.855 5.371 1.00 68.31 178 GLN A C 1
ATOM 1442 O O . GLN A 1 178 ? 10.663 -2.023 5.646 1.00 68.31 178 GLN A O 1
ATOM 1447 N N . GLY A 1 179 ? 12.477 -3.175 6.260 1.00 78.19 179 GLY A N 1
ATOM 1448 C CA . GLY A 1 179 ? 12.609 -2.566 7.583 1.00 78.19 179 GLY A CA 1
ATOM 1449 C C . GLY A 1 179 ? 12.433 -3.558 8.732 1.00 78.19 179 GLY A C 1
ATOM 1450 O O . GLY A 1 179 ? 12.950 -4.674 8.705 1.00 78.19 179 GLY A O 1
ATOM 1451 N N . ARG A 1 180 ? 11.744 -3.145 9.796 1.00 87.62 180 ARG A N 1
ATOM 1452 C CA . ARG A 1 180 ? 11.636 -3.908 11.051 1.00 87.62 180 ARG A CA 1
ATOM 1453 C C . ARG A 1 180 ? 10.326 -4.683 11.104 1.00 87.62 180 ARG A C 1
ATOM 1455 O O . ARG A 1 180 ? 9.281 -4.146 10.742 1.00 87.62 180 ARG A O 1
ATOM 1462 N N . LYS A 1 181 ? 10.354 -5.908 11.623 1.00 92.88 181 LYS A N 1
ATOM 1463 C CA . LYS A 1 181 ? 9.156 -6.720 11.854 1.00 92.88 181 LYS A CA 1
ATOM 1464 C C . LYS A 1 181 ? 9.111 -7.205 13.300 1.00 92.88 181 LYS A C 1
ATOM 1466 O O . LYS A 1 181 ? 10.053 -7.822 13.789 1.00 92.88 181 LYS A O 1
ATOM 1471 N N . LEU A 1 182 ? 8.006 -6.920 13.981 1.00 94.88 182 LEU A N 1
ATOM 1472 C CA . LEU A 1 182 ? 7.682 -7.423 15.312 1.00 94.88 182 LEU A CA 1
ATOM 1473 C C . LEU A 1 182 ? 6.528 -8.417 15.180 1.00 94.88 182 LEU A C 1
ATOM 1475 O O . LEU A 1 182 ? 5.413 -8.014 14.869 1.00 94.88 182 LEU A O 1
ATOM 1479 N N . ILE A 1 183 ? 6.769 -9.697 15.435 1.00 95.44 183 ILE A N 1
ATOM 1480 C CA . ILE A 1 183 ? 5.736 -10.735 15.446 1.00 95.44 183 ILE A CA 1
ATOM 1481 C C . ILE A 1 183 ? 5.276 -10.927 16.889 1.00 95.44 183 ILE A C 1
ATOM 1483 O O . ILE A 1 183 ? 6.089 -11.207 17.769 1.00 95.44 183 ILE A O 1
ATOM 1487 N N . THR A 1 184 ? 3.989 -10.738 17.169 1.00 95.69 184 THR A N 1
ATOM 1488 C CA . THR A 1 184 ? 3.483 -10.707 18.547 1.00 95.69 184 THR A CA 1
ATOM 1489 C C . THR A 1 184 ? 2.012 -11.107 18.650 1.00 95.69 184 THR A C 1
ATOM 1491 O O . THR A 1 184 ? 1.377 -11.439 17.651 1.00 95.69 184 THR A O 1
ATOM 1494 N N . SER A 1 185 ? 1.461 -11.131 19.865 1.00 95.56 185 SER A N 1
ATOM 1495 C CA . SER A 1 1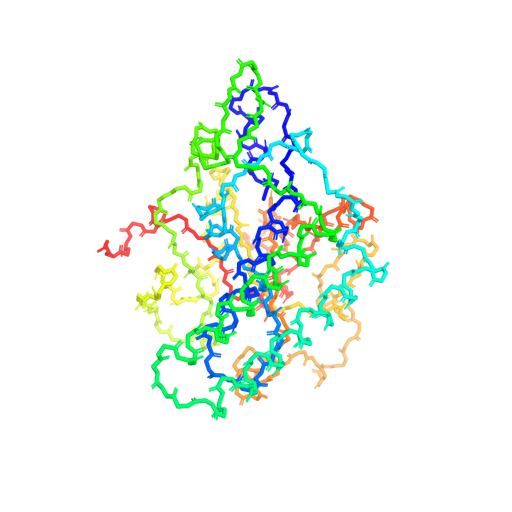85 ? 0.075 -11.547 20.083 1.00 95.56 185 SER A CA 1
ATOM 1496 C C . SER A 1 185 ? -0.919 -10.562 19.467 1.00 95.56 185 SER A C 1
ATOM 1498 O O . SER A 1 185 ? -0.670 -9.357 19.379 1.00 95.56 185 SER A O 1
ATOM 1500 N N . LEU A 1 186 ? -2.085 -11.082 19.079 1.00 95.31 186 LEU A N 1
ATOM 1501 C CA . LEU A 1 186 ? -3.168 -10.268 18.536 1.00 95.31 186 LEU A CA 1
ATOM 1502 C C . LEU A 1 186 ? -3.613 -9.166 19.510 1.00 95.31 186 LEU A C 1
ATOM 1504 O O . LEU A 1 186 ? -3.829 -8.039 19.079 1.00 95.31 186 LEU A O 1
ATOM 1508 N N . ASP A 1 187 ? -3.685 -9.458 20.809 1.00 94.12 187 ASP A N 1
ATOM 1509 C CA . ASP A 1 187 ? -4.119 -8.467 21.800 1.00 94.12 187 ASP A CA 1
ATOM 1510 C C . ASP A 1 187 ? -3.124 -7.292 21.890 1.00 94.12 187 ASP A C 1
ATOM 1512 O O . ASP A 1 187 ? -3.534 -6.137 21.889 1.00 94.12 187 ASP A O 1
ATOM 1516 N N . LYS A 1 188 ? -1.805 -7.548 21.817 1.00 94.94 188 LYS A N 1
ATOM 1517 C CA . LYS A 1 188 ? -0.797 -6.471 21.756 1.00 94.94 188 LYS A CA 1
ATOM 1518 C C . LYS A 1 188 ? -0.943 -5.609 20.500 1.00 94.94 188 LYS A C 1
ATOM 1520 O O . LYS A 1 188 ? -0.679 -4.406 20.557 1.00 94.94 188 LYS A O 1
ATOM 1525 N N . VAL A 1 189 ? -1.325 -6.211 19.372 1.00 96.38 189 VAL A N 1
ATOM 1526 C CA . VAL A 1 189 ? -1.599 -5.494 18.117 1.00 96.38 189 VAL A CA 1
ATOM 1527 C C . VAL A 1 189 ? -2.836 -4.607 18.259 1.00 96.38 189 VAL A C 1
ATOM 1529 O O . VAL A 1 189 ? -2.759 -3.426 17.926 1.00 96.38 189 VAL A O 1
ATOM 1532 N N . GLU A 1 190 ? -3.939 -5.127 18.804 1.00 96.19 190 GLU A N 1
ATOM 1533 C CA . GLU A 1 190 ? -5.157 -4.345 19.070 1.00 96.19 190 GLU A CA 1
ATOM 1534 C C . GLU A 1 190 ? -4.889 -3.187 20.041 1.00 96.19 190 GLU A C 1
ATOM 1536 O O . GLU A 1 190 ? -5.253 -2.046 19.755 1.00 96.19 190 GLU A O 1
ATOM 1541 N N . ASP A 1 191 ? -4.184 -3.445 21.144 1.00 95.31 191 ASP A N 1
ATOM 1542 C CA . ASP A 1 191 ? -3.828 -2.422 22.131 1.00 95.31 191 ASP A CA 1
ATOM 1543 C C . ASP A 1 191 ? -2.951 -1.322 21.531 1.00 95.31 191 ASP A C 1
ATOM 1545 O O . ASP A 1 191 ? -3.097 -0.141 21.847 1.00 95.31 191 ASP A O 1
ATOM 1549 N N . THR A 1 192 ? -2.023 -1.697 20.651 1.00 96.25 192 THR A N 1
ATOM 1550 C CA . THR A 1 192 ? -1.150 -0.734 19.974 1.00 96.25 192 THR A CA 1
ATOM 1551 C C . THR A 1 192 ? -1.934 0.103 18.972 1.00 96.25 192 THR A C 1
ATOM 1553 O O . THR A 1 192 ? -1.777 1.322 18.968 1.00 96.25 192 THR A O 1
ATOM 1556 N N . ALA A 1 193 ? -2.830 -0.514 18.195 1.00 96.44 193 ALA A N 1
ATOM 1557 C CA . ALA A 1 193 ? -3.729 0.205 17.297 1.00 96.44 193 ALA A CA 1
ATOM 1558 C C . ALA A 1 193 ? -4.612 1.211 18.056 1.00 96.44 193 ALA A C 1
ATOM 1560 O O . ALA A 1 193 ? -4.714 2.362 17.639 1.00 96.44 193 ALA A O 1
ATOM 1561 N N . ARG A 1 194 ? -5.187 0.816 19.203 1.00 95.94 194 ARG A N 1
ATOM 1562 C CA . ARG A 1 194 ? -5.958 1.721 20.074 1.00 95.94 194 ARG A CA 1
ATOM 1563 C C . ARG A 1 194 ? -5.127 2.921 20.513 1.00 95.94 194 ARG A C 1
ATOM 1565 O O . ARG A 1 194 ? -5.514 4.049 20.241 1.00 95.94 194 ARG A O 1
ATOM 1572 N N . ARG A 1 195 ? -3.950 2.685 21.109 1.00 95.06 195 ARG A N 1
ATOM 1573 C CA . ARG A 1 195 ? -3.076 3.769 21.593 1.00 95.06 195 ARG A CA 1
ATOM 1574 C C . ARG A 1 195 ? -2.648 4.727 20.484 1.00 95.06 195 ARG A C 1
ATOM 1576 O O . ARG A 1 195 ? -2.459 5.906 20.758 1.00 95.06 195 ARG A O 1
ATOM 1583 N N . MET A 1 196 ? -2.440 4.227 19.266 1.00 93.94 196 MET A N 1
ATOM 1584 C CA . MET A 1 196 ? -2.151 5.073 18.108 1.00 93.94 196 MET A CA 1
ATOM 1585 C C . MET A 1 196 ? -3.347 5.973 17.788 1.00 93.94 196 MET A C 1
ATOM 1587 O O . MET A 1 196 ? -3.194 7.191 17.755 1.00 93.94 196 MET A O 1
ATOM 1591 N N . LEU A 1 197 ? -4.543 5.397 17.648 1.00 94.06 197 LEU A N 1
ATOM 1592 C CA . LEU A 1 197 ? -5.764 6.157 17.362 1.00 94.06 197 LEU A CA 1
ATOM 1593 C C . LEU A 1 197 ? -6.085 7.183 18.458 1.00 94.06 197 LEU A C 1
ATOM 1595 O O . LEU A 1 197 ? -6.442 8.311 18.137 1.00 94.06 197 LEU A O 1
ATOM 1599 N N . ASP A 1 198 ? -5.880 6.833 19.731 1.00 94.12 198 ASP A N 1
ATOM 1600 C CA . ASP A 1 198 ? -6.083 7.734 20.876 1.00 94.12 198 ASP A CA 1
ATOM 1601 C C . ASP A 1 198 ? -5.137 8.949 20.848 1.00 94.12 198 ASP A C 1
ATOM 1603 O O . ASP A 1 198 ? -5.449 9.996 21.410 1.00 94.12 198 ASP A O 1
ATOM 1607 N N . LYS A 1 199 ? -3.985 8.832 20.173 1.00 91.06 199 LYS A N 1
ATOM 1608 C CA . LYS A 1 199 ? -3.044 9.939 19.931 1.00 91.06 199 LYS A CA 1
ATOM 1609 C C . LYS A 1 199 ? -3.268 10.649 18.592 1.00 91.06 199 LYS A C 1
ATOM 1611 O O . LYS A 1 199 ? -2.468 11.500 18.222 1.00 91.06 199 LYS A O 1
ATOM 1616 N N . GLY A 1 200 ? -4.327 10.301 17.860 1.00 86.31 200 GLY A N 1
ATOM 1617 C CA . GLY A 1 200 ? -4.610 10.845 16.531 1.00 86.31 200 GLY A CA 1
ATOM 1618 C C . GLY A 1 200 ? -3.745 10.258 15.410 1.00 86.31 200 GLY A C 1
ATOM 1619 O O . GLY A 1 200 ? -3.800 10.747 14.282 1.00 86.31 200 GLY A O 1
ATOM 1620 N N . GLU A 1 201 ? -2.973 9.203 15.683 1.00 84.25 201 GLU A N 1
ATOM 1621 C CA . GLU A 1 201 ? -2.115 8.557 14.692 1.00 84.25 201 GLU A CA 1
ATOM 1622 C C . GLU A 1 201 ? -2.916 7.629 13.777 1.00 84.25 201 GLU A C 1
ATOM 1624 O O . GLU A 1 201 ? -3.809 6.888 14.200 1.00 84.25 201 GLU A O 1
ATOM 1629 N N . ALA A 1 202 ? -2.558 7.617 12.494 1.00 82.00 202 ALA A N 1
ATOM 1630 C CA . ALA A 1 202 ? -3.145 6.686 11.545 1.00 82.00 202 ALA A CA 1
ATOM 1631 C C . ALA A 1 202 ? -2.668 5.255 11.788 1.00 82.00 202 ALA A C 1
ATOM 1633 O O . ALA A 1 202 ? -1.471 4.986 11.854 1.00 82.00 202 ALA A O 1
ATOM 1634 N N . VAL A 1 203 ? -3.607 4.309 11.784 1.00 92.25 203 VAL A N 1
ATOM 1635 C CA . VAL A 1 203 ? -3.287 2.881 11.828 1.00 92.25 203 VAL A CA 1
ATOM 1636 C C . VAL A 1 203 ? -3.565 2.257 10.470 1.00 92.25 203 VAL A C 1
ATOM 1638 O O . VAL A 1 203 ? -4.706 2.215 10.011 1.00 92.25 203 VAL A O 1
ATOM 1641 N N . TYR A 1 204 ? -2.522 1.744 9.826 1.00 92.25 204 TYR A N 1
ATOM 1642 C CA . TYR A 1 204 ? -2.661 0.985 8.586 1.00 92.25 204 TYR A CA 1
ATOM 1643 C C . TYR A 1 204 ? -2.697 -0.504 8.880 1.00 92.25 204 TYR A C 1
ATOM 1645 O O . TYR A 1 204 ? -1.750 -1.044 9.452 1.00 92.25 204 TYR A O 1
ATOM 1653 N N . LEU A 1 205 ? -3.774 -1.156 8.456 1.00 94.12 205 LEU A N 1
ATOM 1654 C CA . LEU A 1 205 ? -4.039 -2.572 8.654 1.00 94.12 205 LEU A CA 1
ATOM 1655 C C . LEU A 1 205 ? -3.814 -3.326 7.345 1.00 94.12 205 LEU A C 1
ATOM 1657 O O . LEU A 1 205 ? -4.389 -2.974 6.319 1.00 94.12 205 LEU A O 1
ATOM 1661 N N . SER A 1 206 ? -3.032 -4.400 7.404 1.00 92.56 206 SER A N 1
ATOM 1662 C CA . SER A 1 206 ? -3.040 -5.455 6.392 1.00 92.56 206 SER A CA 1
ATOM 1663 C C . SER A 1 206 ? -3.819 -6.650 6.923 1.00 92.56 206 SER A C 1
ATOM 1665 O O . SER A 1 206 ? -3.639 -7.040 8.081 1.00 92.56 206 SER A O 1
ATOM 1667 N N . TYR A 1 207 ? -4.688 -7.223 6.099 1.00 92.75 207 TYR A N 1
ATOM 1668 C CA . TYR A 1 207 ? -5.536 -8.347 6.472 1.00 92.75 207 TYR A CA 1
ATOM 1669 C C . TYR A 1 207 ? -5.848 -9.243 5.273 1.00 92.75 207 TYR A C 1
ATOM 1671 O O . TYR A 1 207 ? -5.635 -8.864 4.126 1.00 92.75 207 TYR A O 1
ATOM 1679 N N . ASP A 1 208 ? -6.325 -10.440 5.574 1.00 91.69 208 ASP A N 1
ATOM 1680 C CA . ASP A 1 208 ? -6.796 -11.429 4.609 1.00 91.69 208 ASP A CA 1
ATOM 1681 C C . ASP A 1 208 ? -8.245 -11.094 4.198 1.00 91.69 208 ASP A C 1
ATOM 1683 O O . ASP A 1 208 ? -9.139 -11.111 5.050 1.00 91.69 208 ASP A O 1
ATOM 1687 N N . HIS A 1 209 ? -8.477 -10.678 2.945 1.00 91.25 209 HIS A N 1
ATOM 1688 C CA . HIS A 1 209 ? -9.787 -10.161 2.532 1.00 91.25 209 HIS A CA 1
ATOM 1689 C C . HIS A 1 209 ? -10.736 -11.260 2.049 1.00 91.25 209 HIS A C 1
ATOM 1691 O O . HIS A 1 209 ? -10.748 -11.634 0.880 1.00 91.25 209 HIS A O 1
ATOM 1697 N N . HIS A 1 210 ? -11.620 -11.672 2.951 1.00 91.81 210 HIS A N 1
ATOM 1698 C CA . HIS A 1 210 ? -12.742 -12.563 2.678 1.00 91.81 210 HIS A CA 1
ATOM 1699 C C . HIS A 1 210 ? -14.003 -11.759 2.355 1.00 91.81 210 HIS A C 1
ATOM 1701 O O . HIS A 1 210 ? -14.646 -11.233 3.272 1.00 91.81 210 HIS A O 1
ATOM 1707 N N . ALA A 1 211 ? -14.330 -11.629 1.068 1.00 91.44 211 ALA A N 1
ATOM 1708 C CA . ALA A 1 211 ? -15.491 -10.876 0.584 1.00 91.44 211 ALA A CA 1
ATOM 1709 C C . ALA A 1 211 ? -16.827 -11.539 0.964 1.00 91.44 211 ALA A C 1
ATOM 1711 O O . ALA A 1 211 ? -17.836 -10.860 1.114 1.00 91.44 211 ALA A O 1
ATOM 1712 N N . GLU A 1 212 ? -16.827 -12.853 1.181 1.00 91.50 212 GLU A N 1
ATOM 1713 C CA . GLU A 1 212 ? -17.984 -13.650 1.592 1.00 91.50 212 GLU A CA 1
ATOM 1714 C C . GLU A 1 212 ? -18.512 -13.306 2.995 1.00 91.50 212 GLU A C 1
ATOM 1716 O O . GLU A 1 212 ? -19.646 -13.652 3.318 1.00 91.50 212 GLU A O 1
ATOM 1721 N N . TYR A 1 213 ? -17.722 -12.603 3.818 1.00 94.75 213 TYR A N 1
ATOM 1722 C CA . TYR A 1 213 ? -18.146 -12.093 5.130 1.00 94.75 213 TYR A CA 1
ATOM 1723 C C . TYR A 1 213 ? -18.247 -10.559 5.155 1.00 94.75 213 TYR A C 1
ATOM 1725 O O . TYR A 1 213 ? -18.077 -9.933 6.208 1.00 94.75 213 TYR A O 1
ATOM 1733 N N . VAL A 1 214 ? -18.478 -9.945 3.988 1.00 94.56 214 VAL A N 1
ATOM 1734 C CA . VAL A 1 214 ? -18.599 -8.494 3.818 1.00 94.56 214 VAL A CA 1
ATOM 1735 C C . VAL A 1 214 ? -19.891 -8.157 3.081 1.00 94.56 214 VAL A C 1
ATOM 1737 O O . VAL A 1 214 ? -20.059 -8.501 1.914 1.00 94.56 214 VAL A O 1
ATOM 1740 N N . ASP A 1 215 ? -20.777 -7.403 3.731 1.00 94.75 215 ASP A N 1
ATOM 1741 C CA . ASP A 1 215 ? -21.895 -6.764 3.040 1.00 94.75 215 ASP A CA 1
ATOM 1742 C C . ASP A 1 215 ? -21.430 -5.427 2.457 1.00 94.75 215 ASP A C 1
ATOM 1744 O O . ASP A 1 215 ? -21.303 -4.420 3.155 1.00 94.75 215 ASP A O 1
ATOM 1748 N N . ALA A 1 216 ? -21.127 -5.413 1.159 1.00 89.31 216 ALA A N 1
ATOM 1749 C CA . ALA A 1 216 ? -20.527 -4.250 0.511 1.00 89.31 216 ALA A CA 1
ATOM 1750 C C . ALA A 1 216 ? -21.451 -3.019 0.455 1.00 89.31 216 ALA A C 1
ATOM 1752 O O . ALA A 1 216 ? -20.940 -1.909 0.289 1.00 89.31 216 ALA A O 1
ATOM 1753 N N . SER A 1 217 ? -22.774 -3.200 0.569 1.00 90.19 217 SER A N 1
ATOM 1754 C CA . SER A 1 217 ? -23.748 -2.102 0.619 1.00 90.19 217 SER A CA 1
ATOM 1755 C C . SER A 1 217 ? -23.728 -1.360 1.948 1.00 90.19 217 SER A C 1
ATOM 1757 O O . SER A 1 217 ? -23.616 -0.143 1.944 1.00 90.19 217 SER A O 1
ATOM 1759 N N . SER A 1 218 ? -23.809 -2.071 3.074 1.00 93.12 218 SER A N 1
ATOM 1760 C CA . SER A 1 218 ? -23.778 -1.455 4.410 1.00 93.12 218 SER A CA 1
ATOM 1761 C C . SER A 1 218 ? -22.360 -1.195 4.922 1.00 93.12 218 SER A C 1
ATOM 1763 O O . SER A 1 218 ? -22.165 -0.446 5.875 1.00 93.12 218 SER A O 1
ATOM 1765 N N . GLY A 1 219 ? -21.358 -1.845 4.328 1.00 94.81 219 GLY A N 1
ATOM 1766 C CA . GLY A 1 219 ? -19.976 -1.805 4.793 1.00 94.81 219 GLY A CA 1
ATOM 1767 C C . GLY A 1 219 ? -19.705 -2.714 5.994 1.00 94.81 219 GLY A C 1
ATOM 1768 O O . GLY A 1 219 ? -18.619 -2.642 6.569 1.00 94.81 219 GLY A O 1
ATOM 1769 N N . ILE A 1 220 ? -20.648 -3.569 6.401 1.00 96.75 220 ILE A N 1
ATOM 1770 C CA . ILE A 1 220 ? -20.456 -4.503 7.518 1.00 96.75 220 ILE A CA 1
ATOM 1771 C C . ILE A 1 220 ? -19.445 -5.584 7.126 1.00 96.75 220 ILE A C 1
ATOM 1773 O O . ILE A 1 220 ? -19.617 -6.269 6.121 1.00 96.75 220 ILE A O 1
ATOM 1777 N N . MET A 1 221 ? -18.417 -5.779 7.955 1.00 97.56 221 MET A N 1
ATOM 1778 C CA . MET A 1 221 ? -17.490 -6.910 7.852 1.00 97.56 221 MET A CA 1
ATOM 1779 C C . MET A 1 221 ? -17.545 -7.717 9.152 1.00 97.56 221 MET A C 1
ATOM 1781 O O . MET A 1 221 ? -17.013 -7.292 10.181 1.00 97.56 221 MET A O 1
ATOM 1785 N N . SER A 1 222 ? -18.219 -8.865 9.128 1.00 97.50 222 SER A N 1
ATOM 1786 C CA . SER A 1 222 ? -18.422 -9.725 10.300 1.00 97.50 222 SER A CA 1
ATOM 1787 C C . SER A 1 222 ? -18.717 -11.147 9.850 1.00 97.50 222 SER A C 1
ATOM 1789 O O . SER A 1 222 ? -19.518 -11.350 8.951 1.00 97.50 222 SER A O 1
ATOM 1791 N N . ILE A 1 223 ? -18.118 -12.141 10.501 1.00 96.88 223 ILE A N 1
ATOM 1792 C CA . ILE A 1 223 ? -18.420 -13.559 10.267 1.00 96.88 223 ILE A CA 1
ATOM 1793 C C . ILE A 1 223 ? -19.805 -13.889 10.843 1.00 96.88 223 ILE A C 1
ATOM 1795 O O . ILE A 1 223 ? -20.588 -14.606 10.228 1.00 96.88 223 ILE A O 1
ATOM 1799 N N . ARG A 1 224 ? -20.129 -13.343 12.021 1.00 95.56 224 ARG A N 1
ATOM 1800 C CA . ARG A 1 224 ? -21.384 -13.580 12.751 1.00 95.56 224 ARG A CA 1
ATOM 1801 C C . ARG A 1 224 ? -22.600 -12.913 12.109 1.00 95.56 224 ARG A C 1
ATOM 1803 O O . ARG A 1 224 ? -23.716 -13.284 12.456 1.00 95.56 224 ARG A O 1
ATOM 1810 N N . ALA A 1 225 ? -22.402 -11.956 11.202 1.00 94.69 225 ALA A N 1
ATOM 1811 C CA . ALA A 1 225 ? -23.492 -11.362 10.427 1.00 94.69 225 ALA A CA 1
ATOM 1812 C C . ALA A 1 225 ? -24.090 -12.331 9.389 1.00 94.69 225 ALA A C 1
ATOM 1814 O O . ALA A 1 225 ? -25.181 -12.080 8.886 1.00 94.69 225 ALA A O 1
ATOM 1815 N N . PHE A 1 226 ? -23.411 -13.446 9.096 1.00 92.19 226 PHE A N 1
ATOM 1816 C CA . PHE A 1 226 ? -23.842 -14.429 8.107 1.00 92.19 226 PHE A CA 1
ATOM 1817 C C . PHE A 1 226 ? -24.160 -15.769 8.769 1.00 92.19 226 PHE A C 1
ATOM 1819 O O . PHE A 1 226 ? -23.513 -16.194 9.730 1.00 92.19 226 PHE A O 1
ATOM 1826 N N . HIS A 1 227 ? -25.166 -16.465 8.239 1.00 92.62 227 HIS A N 1
ATOM 1827 C CA . HIS A 1 227 ? -25.482 -17.811 8.693 1.00 92.62 227 HIS A CA 1
ATOM 1828 C C . HIS A 1 227 ? -24.433 -18.797 8.169 1.00 92.62 227 HIS A C 1
ATOM 1830 O O . HIS A 1 227 ? -24.350 -19.045 6.968 1.00 92.62 227 HIS A O 1
ATOM 1836 N N . ILE A 1 228 ? -23.649 -19.373 9.080 1.00 91.94 228 ILE A N 1
ATOM 1837 C CA . ILE A 1 228 ? -22.614 -20.357 8.758 1.00 91.94 228 ILE A CA 1
ATOM 1838 C C . ILE A 1 228 ? -22.797 -21.564 9.684 1.00 91.94 228 ILE A C 1
ATOM 1840 O O . ILE A 1 228 ? -22.707 -21.400 10.910 1.00 91.94 228 ILE A O 1
ATOM 1844 N N . PRO A 1 229 ? -23.022 -22.777 9.144 1.00 94.00 229 PRO A N 1
ATOM 1845 C CA . PRO A 1 229 ? -23.034 -23.995 9.943 1.00 94.00 229 PRO A CA 1
ATOM 1846 C C . PRO A 1 229 ? -21.753 -24.117 10.772 1.00 94.00 229 PRO A C 1
ATOM 1848 O O . PRO A 1 229 ? -20.660 -23.839 10.283 1.00 94.00 229 PRO A O 1
ATOM 1851 N N . THR A 1 230 ? -21.856 -24.551 12.030 1.00 89.88 230 THR A N 1
ATOM 1852 C CA . THR A 1 230 ? -20.717 -24.544 12.969 1.00 89.88 230 THR A CA 1
ATOM 1853 C C . THR A 1 230 ? -19.487 -25.292 12.442 1.00 89.88 230 THR A C 1
ATOM 1855 O O . THR A 1 230 ? -18.367 -24.840 12.670 1.00 89.88 230 THR A O 1
ATOM 1858 N N . TYR A 1 231 ? -19.686 -26.388 11.703 1.00 92.56 231 TYR A N 1
ATOM 1859 C CA . TYR A 1 231 ? -18.616 -27.195 11.100 1.00 92.56 231 TYR A CA 1
ATOM 1860 C C . TYR A 1 231 ? -17.967 -26.555 9.859 1.00 92.56 231 TYR A C 1
ATOM 1862 O O . TYR A 1 231 ? -16.913 -27.010 9.430 1.00 92.56 231 TYR A O 1
ATOM 1870 N N . ALA A 1 232 ? -18.581 -25.515 9.286 1.00 93.00 232 ALA A N 1
ATOM 1871 C CA . ALA A 1 232 ? -18.121 -24.806 8.090 1.00 93.00 232 ALA A CA 1
ATOM 1872 C C . ALA A 1 232 ? -17.595 -23.392 8.402 1.00 93.00 232 ALA A C 1
ATOM 1874 O O . ALA A 1 232 ? -17.371 -22.588 7.498 1.00 93.00 232 ALA A O 1
ATOM 1875 N N . ARG A 1 233 ? -17.417 -23.058 9.688 1.00 92.06 233 ARG A N 1
ATOM 1876 C CA . ARG A 1 233 ? -16.810 -21.786 10.101 1.00 92.06 233 ARG A CA 1
ATOM 1877 C C . ARG A 1 233 ? -15.382 -21.663 9.556 1.00 92.06 233 ARG A C 1
ATOM 1879 O O . ARG A 1 233 ? -14.716 -22.686 9.386 1.00 92.06 233 ARG A O 1
ATOM 1886 N N . PRO A 1 234 ? -14.877 -20.430 9.354 1.00 92.62 234 PRO A N 1
ATOM 1887 C CA . PRO A 1 234 ? -13.502 -20.218 8.926 1.00 92.62 234 PRO A CA 1
ATOM 1888 C C . PRO A 1 234 ? -12.516 -21.002 9.791 1.00 92.62 234 PRO A C 1
ATOM 1890 O O . PRO A 1 234 ? -12.590 -20.960 11.024 1.00 92.62 234 PRO A O 1
ATOM 1893 N N . ALA A 1 235 ? -11.565 -21.673 9.142 1.00 93.12 235 ALA A N 1
ATOM 1894 C CA . ALA A 1 235 ? -10.479 -22.357 9.830 1.00 93.12 235 ALA A CA 1
ATOM 1895 C C . ALA A 1 235 ? -9.697 -21.383 10.734 1.00 93.12 235 ALA A C 1
ATOM 1897 O O . ALA A 1 235 ? -9.771 -20.162 10.595 1.00 93.12 235 ALA A O 1
ATOM 1898 N N . THR A 1 236 ? -8.914 -21.889 11.684 1.00 91.56 236 THR A N 1
ATOM 1899 C CA . THR A 1 236 ? -8.041 -21.003 12.470 1.00 91.56 236 THR A CA 1
ATOM 1900 C C . THR A 1 236 ? -6.912 -20.439 11.599 1.00 91.56 236 THR A C 1
ATOM 1902 O O . THR A 1 236 ? -6.584 -20.994 10.554 1.00 91.56 236 THR A O 1
ATOM 1905 N N . ARG A 1 237 ? -6.266 -19.351 12.038 1.00 90.50 237 ARG A N 1
ATOM 1906 C CA . ARG A 1 237 ? -5.090 -18.782 11.348 1.00 90.50 237 ARG A CA 1
ATOM 1907 C C . ARG A 1 237 ? -3.982 -19.814 11.136 1.00 90.50 237 ARG A C 1
ATOM 1909 O O . ARG A 1 237 ? -3.428 -19.880 10.048 1.00 90.50 237 ARG A O 1
ATOM 1916 N N . GLN A 1 238 ? -3.710 -20.624 12.161 1.00 91.62 238 GLN A N 1
ATOM 1917 C CA . GLN A 1 238 ? -2.710 -21.690 12.118 1.00 91.62 238 GLN A CA 1
ATOM 1918 C C . GLN A 1 238 ? -3.081 -22.776 11.102 1.00 91.62 238 GLN A C 1
ATOM 1920 O O . GLN A 1 238 ? -2.230 -23.211 10.339 1.00 91.62 238 GLN A O 1
ATOM 1925 N N . MET A 1 239 ? -4.357 -23.176 11.047 1.00 93.38 239 MET A N 1
ATOM 1926 C CA . MET A 1 239 ? -4.837 -24.118 10.031 1.00 93.38 239 MET A CA 1
ATOM 1927 C C . MET A 1 239 ? -4.722 -23.527 8.622 1.00 93.38 239 MET A C 1
ATOM 1929 O O . MET A 1 239 ? -4.205 -24.191 7.735 1.00 93.38 239 MET A O 1
ATOM 1933 N N . ARG A 1 240 ? -5.136 -22.269 8.410 1.00 92.12 240 ARG A N 1
ATOM 1934 C CA . ARG A 1 240 ? -5.014 -21.626 7.091 1.00 92.12 240 ARG A CA 1
ATOM 1935 C C . ARG A 1 240 ? -3.567 -21.484 6.629 1.00 92.12 240 ARG A C 1
ATOM 1937 O O . ARG A 1 240 ? -3.303 -21.614 5.446 1.00 92.12 240 ARG A O 1
ATOM 1944 N N . GLU A 1 241 ? -2.636 -21.213 7.541 1.00 89.62 241 GLU A N 1
ATOM 1945 C CA . GLU A 1 241 ? -1.202 -21.222 7.233 1.00 89.62 241 GLU A CA 1
ATOM 1946 C C . GLU A 1 241 ? -0.700 -22.627 6.883 1.00 89.62 241 GLU A C 1
ATOM 1948 O O . GLU A 1 241 ? -0.036 -22.789 5.868 1.00 89.62 241 GLU A O 1
ATOM 1953 N N . ALA A 1 242 ? -1.055 -23.645 7.672 1.00 92.38 242 ALA A N 1
ATOM 1954 C CA . ALA A 1 242 ? -0.601 -25.019 7.454 1.00 92.38 242 ALA A CA 1
ATOM 1955 C C . ALA A 1 242 ? -1.089 -25.633 6.128 1.00 92.38 242 ALA A C 1
ATOM 1957 O O . ALA A 1 242 ? -0.417 -26.502 5.580 1.00 92.38 242 ALA A O 1
ATOM 1958 N N . PHE A 1 243 ? -2.244 -25.191 5.627 1.00 93.38 243 PHE A N 1
ATOM 1959 C CA . PHE A 1 243 ? -2.847 -25.677 4.382 1.00 93.38 243 PHE A CA 1
ATOM 1960 C C . PHE A 1 243 ? -2.760 -24.673 3.220 1.00 93.38 243 PHE A C 1
ATOM 1962 O O . PHE A 1 243 ? -3.371 -24.906 2.183 1.00 93.38 243 PHE A O 1
ATOM 1969 N N . ASP A 1 244 ? -2.032 -23.564 3.392 1.00 87.81 244 ASP A N 1
ATOM 1970 C CA . ASP A 1 244 ? -1.884 -22.488 2.398 1.00 87.81 244 ASP A CA 1
ATOM 1971 C C . ASP A 1 244 ? -3.221 -21.956 1.837 1.00 87.81 244 ASP A C 1
ATOM 1973 O O . ASP A 1 244 ? -3.388 -21.692 0.650 1.00 87.81 244 ASP A O 1
ATOM 1977 N N . THR A 1 245 ? -4.216 -21.798 2.714 1.00 85.81 245 THR A N 1
ATOM 1978 C CA . THR A 1 245 ? -5.560 -21.312 2.354 1.00 85.81 245 THR A CA 1
ATOM 1979 C C . THR A 1 245 ? -5.803 -19.875 2.821 1.00 85.81 245 THR A C 1
ATOM 1981 O O . THR A 1 245 ? -6.941 -19.500 3.114 1.00 85.81 245 THR A O 1
ATOM 1984 N N . ASN A 1 246 ? -4.749 -19.080 3.005 1.00 81.31 246 ASN A N 1
ATOM 1985 C CA . ASN A 1 246 ? -4.921 -17.648 3.244 1.00 81.31 246 ASN A CA 1
ATOM 1986 C C . ASN A 1 246 ? -5.335 -16.987 1.926 1.00 81.31 246 ASN A C 1
ATOM 1988 O O . ASN A 1 246 ? -4.721 -17.252 0.893 1.00 81.31 246 ASN A O 1
ATOM 1992 N N . SER A 1 247 ? -6.360 -16.139 1.949 1.00 68.00 247 SER A N 1
ATOM 1993 C CA . SER A 1 247 ? -6.754 -15.384 0.761 1.00 68.00 247 SER A CA 1
ATOM 1994 C C . SER A 1 247 ? -5.897 -14.112 0.638 1.00 68.00 247 SER A C 1
ATOM 1996 O O . SER A 1 247 ? -5.116 -13.762 1.532 1.00 68.00 247 SER A O 1
ATOM 1998 N N . GLY A 1 248 ? -5.940 -13.467 -0.530 1.00 65.44 248 GLY A N 1
ATOM 1999 C CA . GLY A 1 248 ? -5.064 -12.343 -0.866 1.00 65.44 248 GLY A CA 1
ATOM 2000 C C . GLY A 1 248 ? -5.036 -11.245 0.208 1.00 65.44 248 GLY A C 1
ATOM 2001 O O . GLY A 1 248 ? -6.043 -10.921 0.840 1.00 65.44 248 GLY A O 1
ATOM 2002 N N . GLY A 1 249 ? -3.858 -10.652 0.415 1.00 76.50 249 GLY A N 1
ATOM 2003 C CA . GLY A 1 249 ? -3.693 -9.541 1.351 1.00 76.50 249 GLY A CA 1
ATOM 2004 C C . GLY A 1 249 ? -4.324 -8.252 0.818 1.00 76.50 249 GLY A C 1
ATOM 2005 O O . GLY A 1 249 ? -4.022 -7.835 -0.298 1.00 76.50 249 GLY A O 1
ATOM 2006 N N . HIS A 1 250 ? -5.146 -7.592 1.635 1.00 85.69 250 HIS A N 1
ATOM 2007 C CA . HIS A 1 250 ? -5.632 -6.229 1.399 1.00 85.69 250 HIS A CA 1
ATOM 2008 C C . HIS A 1 250 ? -5.082 -5.271 2.459 1.00 85.69 250 HIS A C 1
ATOM 2010 O O . HIS A 1 250 ? -4.765 -5.671 3.584 1.00 85.69 250 HIS A O 1
ATOM 2016 N N . ALA A 1 251 ? -4.961 -3.995 2.100 1.00 87.38 251 ALA A N 1
ATOM 2017 C CA . ALA A 1 251 ? -4.473 -2.935 2.970 1.00 87.38 251 ALA A CA 1
ATOM 2018 C C . ALA A 1 251 ? -5.514 -1.821 3.090 1.00 87.38 251 ALA A C 1
ATOM 2020 O O . ALA A 1 251 ? -6.002 -1.292 2.095 1.00 87.38 251 ALA A O 1
ATOM 2021 N N . VAL A 1 252 ? -5.833 -1.447 4.325 1.00 90.81 252 VAL A N 1
ATOM 2022 C CA . VAL A 1 252 ? -6.831 -0.424 4.654 1.00 90.81 252 VAL A CA 1
ATOM 2023 C C . VAL A 1 252 ? -6.342 0.444 5.806 1.00 90.81 252 VAL A C 1
ATOM 2025 O O . VAL A 1 252 ? -5.329 0.151 6.444 1.00 90.81 252 VAL A O 1
ATOM 2028 N N . GLN A 1 253 ? -7.066 1.520 6.093 1.00 91.88 253 GLN A N 1
ATOM 2029 C CA . GLN A 1 253 ? -6.777 2.369 7.238 1.00 91.88 253 GLN A CA 1
ATOM 2030 C C . GLN A 1 253 ? -7.862 2.234 8.299 1.00 91.88 253 GLN A C 1
ATOM 2032 O O . GLN A 1 253 ? -9.042 2.384 8.001 1.00 91.88 253 GLN A O 1
ATOM 2037 N N . ILE A 1 254 ? -7.463 2.027 9.547 1.00 95.00 254 ILE A N 1
ATOM 2038 C CA . ILE A 1 254 ? -8.345 2.171 10.699 1.00 95.00 254 ILE A CA 1
ATOM 2039 C C . ILE A 1 254 ? -8.374 3.653 11.082 1.00 95.00 254 ILE A C 1
ATOM 2041 O O . ILE A 1 254 ? -7.327 4.292 11.206 1.00 95.00 254 ILE A O 1
ATOM 2045 N N . VAL A 1 255 ? -9.575 4.207 11.231 1.00 92.56 255 VAL A N 1
ATOM 2046 C CA . VAL A 1 255 ? -9.805 5.628 11.547 1.00 92.56 255 VAL A CA 1
ATOM 2047 C C . VAL A 1 255 ? -10.634 5.835 12.813 1.00 92.56 255 VAL A C 1
ATOM 2049 O O . VAL A 1 255 ? -10.924 6.969 13.174 1.00 92.56 255 VAL A O 1
ATOM 2052 N N . GLY A 1 256 ? -11.021 4.752 13.482 1.00 95.25 256 GLY A N 1
ATOM 2053 C CA . GLY A 1 256 ? -11.744 4.785 14.746 1.00 95.25 256 GLY A CA 1
ATOM 2054 C C . GLY A 1 256 ? -12.081 3.381 15.229 1.00 95.25 256 GLY A C 1
ATOM 2055 O O . GLY A 1 256 ? -11.878 2.398 14.512 1.00 95.25 256 GLY A O 1
ATOM 2056 N N . TYR A 1 257 ? -12.605 3.286 16.443 1.00 97.38 257 TYR A N 1
ATOM 2057 C CA . TYR A 1 257 ? -13.059 2.035 17.037 1.00 97.38 257 TYR A CA 1
ATOM 2058 C C . TYR A 1 257 ? -14.209 2.294 18.013 1.00 97.38 257 TYR A C 1
ATOM 2060 O O . TYR A 1 257 ? -14.372 3.406 18.510 1.00 97.38 257 TYR A O 1
ATOM 2068 N N . GLU A 1 258 ? -14.986 1.256 18.299 1.00 97.62 258 GLU A N 1
ATOM 2069 C CA . GLU A 1 258 ? -16.038 1.263 19.317 1.00 97.62 258 GLU A CA 1
ATOM 2070 C C . GLU A 1 258 ? -15.700 0.246 20.409 1.00 97.62 258 GLU A C 1
ATOM 2072 O O . GLU A 1 258 ? -15.222 -0.852 20.110 1.00 97.62 258 GLU A O 1
ATOM 2077 N N . LEU A 1 259 ? -15.942 0.607 21.668 1.00 96.94 259 LEU A N 1
ATOM 2078 C CA . LEU A 1 259 ? -15.735 -0.257 22.828 1.00 96.94 259 LEU A CA 1
ATOM 2079 C C . LEU A 1 259 ? -17.057 -0.794 23.361 1.00 96.94 259 LEU A C 1
ATOM 2081 O O . LEU A 1 259 ? -18.037 -0.057 23.423 1.00 96.94 259 LEU A O 1
ATOM 2085 N N . ASP A 1 260 ? -17.050 -2.032 23.856 1.00 95.12 260 ASP A N 1
ATOM 2086 C CA . ASP A 1 260 ? -18.097 -2.478 24.773 1.00 95.12 260 ASP A CA 1
ATOM 2087 C C . ASP A 1 260 ? -17.827 -1.820 26.138 1.00 95.12 260 ASP A C 1
ATOM 2089 O O . ASP A 1 260 ? -16.798 -2.118 26.758 1.00 95.12 260 ASP A O 1
ATOM 2093 N N . PRO A 1 261 ? -18.728 -0.958 26.643 1.00 94.12 261 PRO A N 1
ATOM 2094 C CA . PRO A 1 261 ? -18.515 -0.228 27.892 1.00 94.12 261 PRO A CA 1
ATOM 2095 C C . PRO A 1 261 ? -18.409 -1.141 29.123 1.00 94.12 261 PRO A C 1
ATOM 2097 O O . PRO A 1 261 ? -17.890 -0.718 30.150 1.00 94.12 261 PRO A O 1
ATOM 2100 N N . ARG A 1 262 ? -18.877 -2.392 29.040 1.00 95.81 262 ARG A N 1
ATOM 2101 C CA . ARG A 1 262 ? -18.834 -3.357 30.150 1.00 95.81 262 ARG A CA 1
ATOM 2102 C C . ARG A 1 262 ? -17.517 -4.116 30.207 1.00 95.81 262 ARG A C 1
ATOM 2104 O O . ARG A 1 262 ? -17.077 -4.489 31.288 1.00 95.81 262 ARG A O 1
ATOM 2111 N N . THR A 1 263 ? -16.921 -4.400 29.049 1.00 94.31 263 THR A N 1
ATOM 2112 C CA . THR A 1 263 ? -15.720 -5.252 28.961 1.00 94.31 263 THR A CA 1
ATOM 2113 C C . THR A 1 263 ? -14.455 -4.480 28.608 1.00 94.31 263 THR A C 1
ATOM 2115 O O . THR A 1 263 ? -13.360 -5.016 28.754 1.00 94.31 263 THR A O 1
ATOM 2118 N N . GLY A 1 264 ? -14.587 -3.251 28.101 1.00 92.94 264 GLY A N 1
ATOM 2119 C CA . GLY A 1 264 ? -13.475 -2.459 27.576 1.00 92.94 264 GLY A CA 1
ATOM 2120 C C . GLY A 1 264 ? -12.856 -3.033 26.297 1.00 92.94 264 GLY A C 1
ATOM 2121 O O . GLY A 1 264 ? -11.822 -2.542 25.849 1.00 92.94 264 GLY A O 1
ATOM 2122 N N . ARG A 1 265 ? -13.458 -4.069 25.696 1.00 94.12 265 ARG A N 1
ATOM 2123 C CA . ARG A 1 265 ? -12.965 -4.695 24.463 1.00 94.12 265 ARG A CA 1
ATOM 2124 C C . ARG A 1 265 ? -13.506 -3.978 23.236 1.00 94.12 265 ARG A C 1
ATOM 2126 O O . ARG A 1 265 ? -14.639 -3.501 23.236 1.00 94.12 265 ARG A O 1
ATOM 2133 N N . VAL A 1 266 ? -12.703 -3.941 22.176 1.00 96.88 266 VAL A N 1
ATOM 2134 C CA . VAL A 1 266 ? -13.131 -3.395 20.884 1.00 96.88 266 VAL A CA 1
ATOM 2135 C C . VAL A 1 266 ? -14.223 -4.284 20.295 1.00 96.88 266 VAL A C 1
ATOM 2137 O O . VAL A 1 266 ? -14.033 -5.490 20.163 1.00 96.88 266 VAL A O 1
ATOM 2140 N N . VAL A 1 267 ? -15.353 -3.676 19.937 1.00 97.38 267 VAL A N 1
ATOM 2141 C CA . VAL A 1 267 ? -16.489 -4.335 19.275 1.00 97.38 267 VAL A CA 1
ATOM 2142 C C . VAL A 1 267 ? -16.332 -4.274 17.762 1.00 97.38 267 VAL A C 1
ATOM 2144 O O . VAL A 1 267 ? -16.564 -5.264 17.068 1.00 97.38 267 VAL A O 1
ATOM 2147 N N . LYS A 1 268 ? -15.927 -3.112 17.245 1.00 97.06 268 LYS A N 1
ATOM 2148 C CA . LYS A 1 268 ? -15.682 -2.896 15.819 1.00 97.06 268 LYS A CA 1
ATOM 2149 C C . LYS A 1 268 ? -14.661 -1.792 15.582 1.00 97.06 268 LYS A C 1
ATOM 2151 O O . LYS A 1 268 ? -14.516 -0.868 16.383 1.00 97.06 268 LYS A O 1
ATOM 2156 N N . TRP A 1 269 ? -14.004 -1.880 14.438 1.00 98.12 269 TRP A N 1
ATOM 2157 C CA . TRP A 1 269 ? -13.077 -0.901 13.895 1.00 98.12 269 TRP A CA 1
ATOM 2158 C C . TRP A 1 269 ? -13.742 -0.169 12.728 1.00 98.12 269 TRP A C 1
ATOM 2160 O O . TRP A 1 269 ? -14.280 -0.809 11.823 1.00 98.12 269 TRP A O 1
ATOM 2170 N N . LYS A 1 270 ? -13.684 1.167 12.720 1.00 96.69 270 LYS A N 1
ATOM 2171 C CA . LYS A 1 270 ? -14.090 1.973 11.564 1.00 96.69 270 LYS A CA 1
ATOM 2172 C C . LYS A 1 270 ? -12.932 2.006 10.575 1.00 96.69 270 LYS A C 1
ATOM 2174 O O . LYS A 1 270 ? -11.858 2.532 10.872 1.00 96.69 270 LYS A O 1
ATOM 2179 N N . ILE A 1 271 ? -13.159 1.434 9.406 1.00 95.19 271 ILE A N 1
ATOM 2180 C CA . ILE A 1 271 ? -12.179 1.259 8.344 1.00 95.19 271 ILE A CA 1
ATOM 2181 C C . ILE A 1 271 ? -12.475 2.255 7.233 1.00 95.19 271 ILE A C 1
ATOM 2183 O O . ILE A 1 271 ? -13.594 2.320 6.740 1.00 95.19 271 ILE A O 1
ATOM 2187 N N . ARG A 1 272 ? -11.467 3.003 6.798 1.00 90.00 272 ARG A N 1
ATOM 2188 C CA . ARG A 1 272 ? -11.504 3.760 5.549 1.00 90.00 272 ARG A CA 1
ATOM 2189 C C . ARG A 1 272 ? -10.849 2.928 4.453 1.00 90.00 272 ARG A C 1
ATOM 2191 O O . ARG A 1 272 ? -9.684 2.538 4.585 1.00 90.00 272 ARG A O 1
ATOM 2198 N N . ASN A 1 273 ? -11.596 2.666 3.386 1.00 84.00 273 ASN A N 1
ATOM 2199 C CA . ASN A 1 273 ? -11.124 1.903 2.233 1.00 84.00 273 ASN A CA 1
ATOM 2200 C C . ASN A 1 273 ? -10.864 2.831 1.030 1.00 84.00 273 ASN A C 1
ATOM 2202 O O . ASN A 1 273 ? -11.215 4.009 1.056 1.00 84.00 273 ASN A O 1
ATOM 2206 N N . SER A 1 274 ? -10.233 2.311 -0.021 1.00 76.81 274 SER A N 1
ATOM 2207 C CA . SER A 1 274 ? -9.880 3.056 -1.238 1.00 76.81 274 SER A CA 1
ATOM 2208 C C . SER A 1 274 ? -10.891 2.901 -2.382 1.00 76.81 274 SER A C 1
ATOM 2210 O O . SER A 1 274 ? -10.620 3.320 -3.502 1.00 76.81 274 SER A O 1
ATOM 2212 N N . TRP A 1 275 ? -12.069 2.321 -2.129 1.00 77.19 275 TRP A N 1
ATOM 2213 C CA . TRP A 1 275 ? -13.078 2.019 -3.161 1.00 77.19 275 TRP A CA 1
ATOM 2214 C C . TRP A 1 275 ? -14.067 3.163 -3.446 1.00 77.19 275 TRP A C 1
ATOM 2216 O O . TRP A 1 275 ? -15.102 2.952 -4.081 1.00 77.19 275 TRP A O 1
ATOM 2226 N N . GLY A 1 276 ? -13.747 4.375 -2.992 1.00 76.69 276 GLY A N 1
ATOM 2227 C CA . GLY A 1 276 ? -14.582 5.563 -3.154 1.00 76.69 276 GLY A CA 1
ATOM 2228 C C . GLY A 1 276 ? -15.754 5.634 -2.170 1.00 76.69 276 GLY A C 1
ATOM 2229 O O . GLY A 1 276 ? -16.029 4.703 -1.420 1.00 76.69 276 GLY A O 1
ATOM 2230 N N . THR A 1 277 ? -16.457 6.766 -2.182 1.00 84.19 277 THR A N 1
ATOM 2231 C CA . THR A 1 277 ? -17.518 7.095 -1.212 1.00 84.19 277 THR A CA 1
ATOM 2232 C C . THR A 1 277 ? -18.866 6.442 -1.513 1.00 84.19 277 THR A C 1
ATOM 2234 O O . THR A 1 277 ? -19.742 6.422 -0.662 1.00 84.19 277 THR A O 1
ATOM 2237 N N . LYS A 1 278 ? -19.052 5.868 -2.708 1.00 85.88 278 LYS A N 1
ATOM 2238 C CA . LYS A 1 278 ? -20.303 5.193 -3.113 1.00 85.88 278 LYS A CA 1
ATOM 2239 C C . LYS A 1 278 ? -20.421 3.745 -2.610 1.00 85.88 278 LYS A C 1
ATOM 2241 O O . LYS A 1 278 ? -21.354 3.044 -2.994 1.00 85.88 278 LYS A O 1
ATOM 2246 N N . LYS A 1 279 ? -19.435 3.253 -1.857 1.00 86.69 279 LYS A N 1
ATOM 2247 C CA . LYS A 1 279 ? -19.352 1.873 -1.359 1.00 86.69 279 LYS A CA 1
ATOM 2248 C C . LYS A 1 279 ? -19.353 1.870 0.165 1.00 86.69 279 LYS A C 1
ATOM 2250 O O . LYS A 1 279 ? -18.751 2.756 0.764 1.00 86.69 279 LYS A O 1
ATOM 2255 N N . GLY A 1 280 ? -19.970 0.856 0.767 1.00 91.75 280 GLY A N 1
ATOM 2256 C CA . GLY A 1 280 ? -20.145 0.781 2.214 1.00 91.75 280 GLY A CA 1
ATOM 2257 C C . GLY A 1 280 ? -20.897 1.989 2.777 1.00 91.75 280 GLY A C 1
ATOM 2258 O O . GLY A 1 280 ? -21.764 2.561 2.122 1.00 91.75 280 GLY A O 1
ATOM 2259 N N . ASP A 1 281 ? -20.506 2.395 3.978 1.00 93.25 281 ASP A N 1
ATOM 2260 C CA . ASP A 1 281 ? -21.012 3.567 4.689 1.00 93.25 281 ASP A CA 1
ATOM 2261 C C . ASP A 1 281 ? -20.179 4.804 4.311 1.00 93.25 281 ASP A C 1
ATOM 2263 O O . ASP A 1 281 ? -19.185 5.142 4.959 1.00 93.25 281 ASP A O 1
ATOM 2267 N N . GLU A 1 282 ? -20.505 5.414 3.169 1.00 90.69 282 GLU A N 1
ATOM 2268 C CA . GLU A 1 282 ? -19.801 6.586 2.623 1.00 90.69 282 GLU A CA 1
ATOM 2269 C C . GLU A 1 282 ? -18.283 6.363 2.444 1.00 90.69 282 GLU A C 1
ATOM 2271 O O . GLU A 1 282 ? -17.441 7.194 2.797 1.00 90.69 282 GLU A O 1
ATOM 2276 N N . GLY A 1 283 ? -17.898 5.197 1.918 1.00 88.25 283 GLY A N 1
ATOM 2277 C CA . GLY A 1 283 ? -16.500 4.779 1.757 1.00 88.25 283 GLY A CA 1
ATOM 2278 C C . GLY A 1 283 ? -15.873 4.168 3.013 1.00 88.25 283 GLY A C 1
ATOM 2279 O O . GLY A 1 283 ? -14.695 3.781 2.993 1.00 88.25 283 GLY A O 1
ATOM 2280 N N . HIS A 1 284 ? -16.645 4.049 4.096 1.00 94.44 284 HIS A N 1
ATOM 2281 C CA . HIS A 1 284 ? -16.237 3.370 5.315 1.00 94.44 284 HIS A CA 1
ATOM 2282 C C . HIS A 1 284 ? -16.821 1.964 5.420 1.00 94.44 284 HIS A C 1
ATOM 2284 O O . HIS 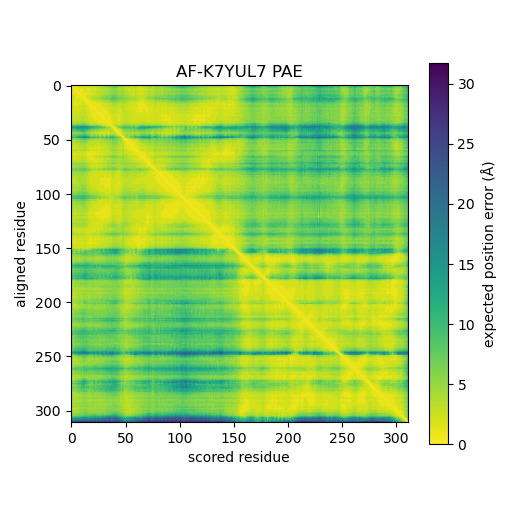A 1 284 ? -17.892 1.644 4.909 1.00 94.44 284 HIS A O 1
ATOM 2290 N N . TYR A 1 285 ? -16.074 1.118 6.117 1.00 96.75 285 TYR A N 1
ATOM 2291 C CA . TYR A 1 285 ? -16.456 -0.236 6.472 1.00 96.75 285 TYR A CA 1
ATOM 2292 C C . TYR A 1 285 ? -16.353 -0.405 7.986 1.00 96.75 285 TYR A C 1
ATOM 2294 O O . TYR A 1 285 ? -15.504 0.199 8.642 1.00 96.75 285 TYR A O 1
ATOM 2302 N N . HIS A 1 286 ? -17.211 -1.246 8.544 1.00 97.44 286 HIS A N 1
ATOM 2303 C CA . HIS A 1 286 ? -17.308 -1.516 9.972 1.00 97.44 286 HIS A CA 1
ATOM 2304 C C . HIS A 1 286 ? -16.833 -2.942 10.221 1.00 97.44 286 HIS A C 1
ATOM 2306 O O . HIS A 1 286 ? -17.586 -3.902 10.051 1.00 97.44 286 HIS A O 1
ATOM 2312 N N . MET A 1 287 ? -15.553 -3.081 10.572 1.00 98.31 287 MET A N 1
ATOM 2313 C CA . MET A 1 287 ? -14.911 -4.377 10.782 1.00 98.31 287 MET A CA 1
ATOM 2314 C C . MET A 1 287 ? -15.079 -4.824 12.228 1.00 98.31 287 MET A C 1
ATOM 2316 O O . MET A 1 287 ? -14.406 -4.315 13.124 1.00 98.31 287 MET A O 1
ATOM 2320 N N . TYR A 1 288 ? -15.973 -5.780 12.453 1.00 98.38 288 TYR A N 1
ATOM 2321 C CA . TYR A 1 288 ? -16.265 -6.312 13.779 1.00 98.38 288 TYR A CA 1
ATOM 2322 C C . TYR A 1 288 ? -15.124 -7.186 14.314 1.00 98.38 288 TYR A C 1
ATOM 2324 O O . TYR A 1 288 ? -14.278 -7.686 13.563 1.00 98.38 288 TYR A O 1
ATOM 2332 N N . ASP A 1 289 ? -15.094 -7.345 15.638 1.00 97.38 289 ASP A N 1
ATOM 2333 C CA . ASP A 1 289 ? -14.050 -8.067 16.368 1.00 97.38 289 ASP A CA 1
ATOM 2334 C C . ASP A 1 289 ? -13.828 -9.492 15.847 1.00 97.38 289 ASP A C 1
ATOM 2336 O O . ASP A 1 289 ? -12.691 -9.944 15.767 1.00 97.38 289 ASP A O 1
ATOM 2340 N N . ASP A 1 290 ? -14.878 -10.197 15.439 1.00 96.88 290 ASP A N 1
ATOM 2341 C CA . ASP A 1 290 ? -14.778 -11.545 14.892 1.00 96.88 290 ASP A CA 1
ATOM 2342 C C . ASP A 1 290 ? -14.028 -11.585 13.561 1.00 96.88 290 ASP A C 1
ATOM 2344 O O . ASP A 1 290 ? -13.130 -12.415 13.395 1.00 96.88 290 ASP A O 1
ATOM 2348 N N . TYR A 1 291 ? -14.334 -10.665 12.645 1.00 97.19 291 TYR A N 1
ATOM 2349 C CA . TYR A 1 291 ? -13.628 -10.554 11.372 1.00 97.19 291 TYR A CA 1
ATOM 2350 C C . TYR A 1 291 ? -12.177 -10.112 11.591 1.00 97.19 291 TYR A C 1
ATOM 2352 O O . TYR A 1 291 ? -11.247 -10.751 11.092 1.00 97.19 291 TYR A O 1
ATOM 2360 N N . PHE A 1 292 ? -11.951 -9.065 12.394 1.00 97.38 292 PHE A N 1
ATOM 2361 C CA . PHE A 1 292 ? -10.603 -8.581 12.702 1.00 97.38 292 PHE A CA 1
ATOM 2362 C C . PHE A 1 292 ? -9.755 -9.690 13.340 1.00 97.38 292 PHE A C 1
ATOM 2364 O O . PHE A 1 292 ? -8.660 -10.015 12.868 1.00 97.38 292 PHE A O 1
ATOM 2371 N N . ARG A 1 293 ? -10.276 -10.348 14.381 1.00 95.56 293 ARG A N 1
ATOM 2372 C CA . ARG A 1 293 ? -9.554 -11.402 15.104 1.00 95.56 293 ARG A CA 1
ATOM 2373 C C . ARG A 1 293 ? -9.306 -12.635 14.249 1.00 95.56 293 ARG A C 1
ATOM 2375 O O . ARG A 1 293 ? -8.265 -13.278 14.424 1.00 95.56 293 ARG A O 1
ATOM 2382 N N . ALA A 1 294 ? -10.174 -12.932 13.286 1.00 94.75 294 ALA A N 1
ATOM 2383 C CA . ALA A 1 294 ? -9.957 -14.005 12.327 1.00 94.75 294 ALA A CA 1
ATOM 2384 C C . ALA A 1 294 ? -8.914 -13.654 11.256 1.00 94.75 294 ALA A C 1
ATOM 2386 O O . ALA A 1 294 ? -8.071 -14.505 10.971 1.00 94.75 294 ALA A O 1
ATOM 2387 N N . PHE A 1 295 ? -8.923 -12.434 10.706 1.00 95.25 295 PHE A N 1
ATOM 2388 C CA . PHE A 1 295 ? -8.261 -12.150 9.424 1.00 95.25 295 PHE A CA 1
ATOM 2389 C C . PHE A 1 295 ? -7.196 -11.036 9.423 1.00 95.25 295 PHE A C 1
ATOM 2391 O O . PHE A 1 295 ? -6.353 -11.023 8.528 1.00 95.25 295 PHE A O 1
ATOM 2398 N N . ALA A 1 296 ? -7.131 -10.148 10.424 1.00 95.62 296 ALA A N 1
ATOM 2399 C CA . ALA A 1 296 ? -6.080 -9.119 10.535 1.00 95.62 296 ALA A CA 1
ATOM 2400 C C . ALA A 1 296 ? -4.668 -9.728 10.529 1.00 95.62 296 ALA A C 1
ATOM 2402 O O . ALA A 1 296 ? -4.403 -10.615 11.323 1.00 95.62 296 ALA A O 1
ATOM 2403 N N . LYS A 1 297 ? -3.732 -9.293 9.690 1.00 94.12 297 LYS A N 1
ATOM 2404 C CA . LYS A 1 297 ? -2.382 -9.890 9.608 1.00 94.12 297 LYS A CA 1
ATOM 2405 C C . LYS A 1 297 ? -1.327 -9.046 10.309 1.00 94.12 297 LYS A C 1
ATOM 2407 O O . LYS A 1 297 ? -0.501 -9.584 11.041 1.00 94.12 297 LYS A O 1
ATOM 2412 N N . SER A 1 298 ? -1.350 -7.735 10.106 1.00 94.25 298 SER A N 1
ATOM 2413 C CA . SER A 1 298 ? -0.382 -6.827 10.721 1.00 94.25 298 SER A CA 1
ATOM 2414 C C . SER A 1 298 ? -0.872 -5.391 10.705 1.00 94.25 298 SER A C 1
ATOM 2416 O O . SER A 1 298 ? -1.611 -5.015 9.796 1.00 94.25 298 SER A O 1
ATOM 2418 N N . ILE A 1 299 ? -0.360 -4.573 11.619 1.00 95.00 299 ILE A N 1
ATOM 2419 C CA . ILE A 1 299 ? -0.425 -3.114 11.505 1.00 95.00 299 ILE A CA 1
ATOM 2420 C C . ILE A 1 299 ? 0.957 -2.535 11.189 1.00 95.00 299 ILE A C 1
ATOM 2422 O O . ILE A 1 299 ? 1.983 -3.143 11.496 1.00 95.00 299 ILE A O 1
ATOM 2426 N N . THR A 1 300 ? 0.990 -1.361 10.564 1.00 91.88 300 THR A N 1
ATOM 2427 C CA . THR A 1 300 ? 2.235 -0.607 10.344 1.00 91.88 300 THR A CA 1
ATOM 2428 C C . THR A 1 300 ? 2.355 0.488 11.393 1.00 91.88 300 THR A C 1
ATOM 2430 O O . THR A 1 300 ? 1.435 1.288 11.544 1.00 91.88 300 THR A O 1
ATOM 2433 N N . VAL A 1 301 ? 3.476 0.509 12.114 1.00 91.56 301 VAL A N 1
ATOM 2434 C CA . VAL A 1 301 ? 3.672 1.346 13.304 1.00 91.56 301 VAL A CA 1
ATOM 2435 C C . VAL A 1 301 ? 4.951 2.171 13.149 1.00 91.56 301 VAL A C 1
ATOM 2437 O O . VAL A 1 301 ? 5.987 1.593 12.809 1.00 91.56 301 VAL A O 1
ATOM 2440 N N . PRO A 1 302 ? 4.940 3.491 13.410 1.00 88.69 302 PRO A N 1
ATOM 2441 C CA . PRO A 1 302 ? 6.173 4.259 13.561 1.00 88.69 302 PRO A CA 1
ATOM 2442 C C . PRO A 1 302 ? 7.052 3.624 14.637 1.00 88.69 302 PRO A C 1
ATOM 2444 O O . PRO A 1 302 ? 6.590 3.374 15.748 1.00 88.69 302 PRO A O 1
ATOM 2447 N N . SER A 1 303 ? 8.322 3.348 14.344 1.00 87.81 303 SER A N 1
ATOM 2448 C CA . SER A 1 303 ? 9.156 2.570 15.276 1.00 87.81 303 SER A CA 1
ATOM 2449 C C . SER A 1 303 ? 9.355 3.276 16.621 1.00 87.81 303 SER A C 1
ATOM 2451 O O . SER A 1 303 ? 9.506 2.609 17.639 1.00 87.81 303 SER A O 1
ATOM 2453 N N . ALA A 1 304 ? 9.277 4.610 16.648 1.00 85.31 304 ALA A N 1
ATOM 2454 C CA . ALA A 1 304 ? 9.299 5.405 17.877 1.00 85.31 304 ALA A CA 1
ATOM 2455 C C . ALA A 1 304 ? 8.123 5.096 18.831 1.00 85.31 304 ALA A C 1
ATOM 2457 O O . ALA A 1 304 ? 8.237 5.292 20.037 1.00 85.31 304 ALA A O 1
ATOM 2458 N N . PHE A 1 305 ? 7.008 4.563 18.319 1.00 87.62 305 PHE A N 1
ATOM 2459 C CA . PHE A 1 305 ? 5.856 4.138 19.120 1.00 87.62 305 PHE A CA 1
ATOM 2460 C C . PHE A 1 30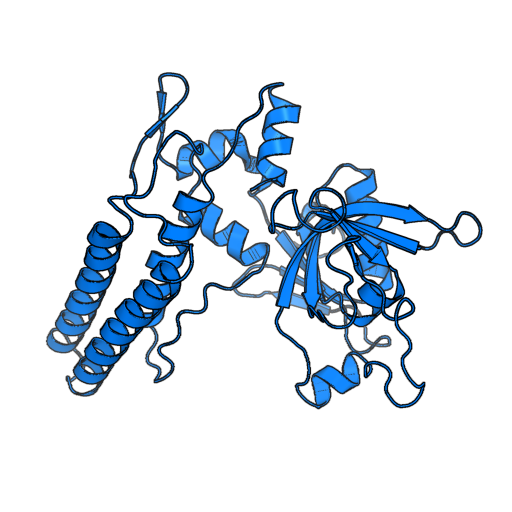5 ? 6.083 2.801 19.845 1.00 87.62 305 PHE A C 1
ATOM 2462 O O . PHE A 1 305 ? 5.281 2.399 20.691 1.00 87.62 305 PHE A O 1
ATOM 2469 N N . LEU A 1 306 ? 7.178 2.108 19.515 1.00 86.25 306 LEU A N 1
ATOM 2470 C CA . LEU A 1 306 ? 7.585 0.829 20.088 1.00 86.25 306 LEU A CA 1
ATOM 2471 C C . LEU A 1 306 ? 8.954 0.977 20.788 1.00 86.25 306 LEU A C 1
ATOM 2473 O O . LEU A 1 306 ? 9.919 0.321 20.392 1.00 86.25 306 LEU A O 1
ATOM 2477 N N . PRO A 1 307 ? 9.067 1.818 21.839 1.00 68.69 307 PRO A N 1
ATOM 2478 C CA . PRO A 1 307 ? 10.354 2.204 22.435 1.00 68.69 307 PRO A CA 1
ATOM 2479 C C . PRO A 1 307 ? 11.107 1.042 23.102 1.00 68.69 307 PRO A C 1
ATOM 2481 O O . PRO A 1 307 ? 12.293 1.147 23.387 1.00 68.69 307 PRO A O 1
ATOM 2484 N N . PHE A 1 308 ? 10.425 -0.077 23.349 1.00 73.38 308 PHE A N 1
ATOM 2485 C CA . PHE A 1 308 ? 10.993 -1.290 23.936 1.00 73.38 308 PHE A CA 1
ATOM 2486 C C . PHE A 1 308 ? 11.688 -2.201 22.912 1.00 73.38 308 PHE A C 1
ATOM 2488 O O . PHE A 1 308 ? 12.256 -3.221 23.297 1.00 73.38 308 PHE A O 1
ATOM 2495 N N . ILE A 1 309 ? 11.622 -1.885 21.615 1.00 63.69 309 ILE A N 1
ATOM 2496 C CA . ILE A 1 309 ? 12.322 -2.656 20.587 1.00 63.69 309 ILE A CA 1
ATOM 2497 C C . ILE A 1 309 ? 13.682 -1.990 20.335 1.00 63.69 309 ILE A C 1
ATOM 2499 O O . ILE A 1 309 ? 13.693 -0.845 19.869 1.00 63.69 309 ILE A O 1
ATOM 2503 N N . PRO A 1 310 ? 14.815 -2.680 20.582 1.00 56.62 310 PRO A N 1
ATOM 2504 C CA . PRO A 1 310 ? 16.151 -2.103 20.419 1.00 56.62 310 PRO A CA 1
ATOM 2505 C C . PRO A 1 310 ? 16.334 -1.530 19.010 1.00 56.62 310 PRO A C 1
ATOM 2507 O O . PRO A 1 310 ? 15.908 -2.164 18.036 1.00 56.62 310 PRO A O 1
ATOM 2510 N N . MET A 1 311 ? 16.885 -0.309 18.938 1.00 53.53 311 MET A N 1
ATOM 2511 C CA . MET A 1 311 ? 17.105 0.441 17.691 1.00 53.53 311 MET A CA 1
ATOM 2512 C C . MET A 1 311 ? 17.998 -0.320 16.711 1.00 53.53 311 MET A C 1
ATOM 2514 O O . MET A 1 311 ? 19.010 -0.908 17.152 1.00 53.53 311 MET A O 1
#

Foldseek 3Di:
DVVLQVVLCVVPVDGFAWAPLLLVLQLQLVLLLVLLVDQDPDLFRDSDADPLSSLVSCQVQAIDTNVFDFWPDPCVDPPNVVVLRVQSSVLSNVLSVVLVVDDPDDVSVVSSVVSSVSSVVSSCVSGNDRDCWTDDPRDIDGRNRVCCVRRVVSDAAKEWEWEDLDQPDDWDWDQDPSGIYIYHHPVVQVVLCVVCLVVVHKKKWKWQDDCVQADFAQQERAQVVDDDDPVRRDDRSVVCVVVVVGHDIHMWIFNDFDADPVPRDTQWTWIQDPPALNIHPRRIHTHGPRRCVRITTTIMGRVVSVVVDDD

Radius of gyration: 21.74 Å; Cα contacts (8 Å, |Δi|>4): 479; chains: 1; bounding box: 53×57×56 Å

Organism: NCBI:txid1069642

Sequence (311 aa):
MSHLERGYEQKTGQSLTLSNEYLSARHWLERSLLRLEKPSKEVEVKLGAGPLFSRESILEYGLIPEGAWKPKSDFMLNPQAKKMSEFIENILVRTQWQAEKTAEGPAREAVLEQGRNQIKDLFRQMVGEVPAQFEFQGQTWTPKDFAKAYFESFEGPMTQMAIHNDRKAATKFEKTPQGRKLITSLDKVEDTARRMLDKGEAVYLSYDHHAEYVDASSGIMSIRAFHIPTYARPATRQMREAFDTNSGGHAVQIVGYELDPRTGRVVKWKIRNSWGTKKGDEGHYHMYDDYFRAFAKSITVPSAFLPFIPM

Solvent-accessible surface area (backbone atoms only — not comparable to full-atom values): 17482 Å² total; per-residue (Å²): 106,75,66,56,31,50,52,37,22,73,74,68,77,45,89,57,61,65,29,63,65,58,51,50,52,54,48,51,52,53,44,47,50,57,49,63,74,47,95,65,91,72,58,76,73,77,79,78,60,42,69,67,58,56,48,50,49,38,74,75,61,21,43,51,51,41,87,61,62,76,62,72,40,73,48,83,40,86,68,47,32,58,52,51,51,52,55,50,32,53,44,43,49,53,31,52,57,51,31,72,74,34,65,90,53,72,70,21,49,51,38,49,50,50,39,49,50,52,54,54,50,49,42,39,74,52,36,33,82,78,75,74,57,40,71,56,96,92,39,82,34,37,29,46,59,44,29,53,76,67,42,53,85,76,60,78,66,50,23,41,41,29,47,41,60,58,80,84,57,75,72,45,78,46,85,49,99,93,38,39,36,38,35,27,47,58,67,60,50,53,54,49,48,49,57,35,48,78,70,74,40,80,35,39,38,33,25,42,61,62,64,92,37,41,45,60,70,69,13,44,26,28,56,84,82,48,95,63,60,83,93,69,52,83,72,53,56,49,53,24,60,76,68,70,63,68,56,66,67,38,57,40,33,45,79,47,71,43,64,39,89,89,74,72,44,68,50,31,35,37,28,44,55,90,79,46,55,92,32,23,53,68,18,25,31,42,37,22,42,65,32,45,74,63,30,54,42,30,39,52,39,58,40,81,82,43,77,87,57,85,131

pLDDT: mean 90.78, std 7.52, range [53.53, 98.56]

InterPro domains:
  IPR004134 Peptidase C1B, bleomycin hydrolase [PF03051] (179-307)
  IPR004134 Peptidase C1B, bleomycin hydrolase [PTHR10363] (141-307)
  IPR038765 Papain-like cysteine peptidase superfamily [SSF54001] (2-307)

Secondary structure (DSSP, 8-state):
-HHHHHHHHHHHS----B-HHHHHHHHHHHHHHHHHTS-SS---------HHHHHHHHHHH---BGGG---SS-TTSTTHHHHHHHHHHHHHHHHHHHHHTS-TTHHHHHHHHHHHHHHHHHHHHHT-PPPSSEEETTEEE-HHHHHHHHHGGG-S-EEEEEEPSSTTSPPEEEEETTEEEEEE-HHHHHHHHHHHHHTT--EEEEEE--GGGEETTTTEE-STTS---GGGSPPPHHHHHHTT-PPPEEEEEEEEEEE-TTT--EEEEEEE-SS-TTSTBTTEEEEEHHHHHHHEEEEEEEGGG-TTS--

Nearest PDB structures (foldseek):
  2e00-assembly1_A  TM=8.451E-01  e=6.104E-16  Saccharomyces cerevisiae
  4k7c-assembly1_A  TM=7.802E-01  e=1.875E-16  Lacticaseibacillus rhamnosus HN001
  2dzy-assembly1_A  TM=8.274E-01  e=1.267E-15  Saccharomyces cerevisiae
  2e03-assembly1_A  TM=8.202E-01  e=2.102E-15  Saccharomyces cerevisiae
  2dzz-assembly1_A  TM=8.034E-01  e=2.488E-15  Saccharomyces cerevisiae

Mean predicted aligned error: 5.86 Å